Protein AF-0000000073459210 (afdb_homodimer)

Sequence (192 aa):
MKLVSLLLLLPLAAAASSRYMIFFPNQDVPVKAYAGLQNSVLLAGGRITAVLPLIAGFVAEIPKEEVPGLVSANEKSSYKAVFEEDGEIHTARPAQMKLVSLLLLLPLAAAASSRYMIFFPNQDVPVKAYAGLQNSVLLAGGRITAVLPLIAGFVAEIPKEEVPGLVSANEKSSYKAVFEEDGEIHTARPAQ

Structure (mmCIF, N/CA/C/O backbone):
data_AF-0000000073459210-model_v1
#
loop_
_entity.id
_entity.type
_entity.pdbx_description
1 polymer AFR038Wp
#
loop_
_atom_site.group_PDB
_atom_site.id
_atom_site.type_symbol
_atom_site.label_atom_id
_atom_site.label_alt_id
_atom_site.label_comp_id
_atom_site.label_asym_id
_atom_site.label_entity_id
_atom_site.label_seq_id
_atom_site.pdbx_PDB_ins_code
_atom_site.Cartn_x
_atom_site.Cartn_y
_atom_site.Cartn_z
_atom_site.occupancy
_atom_site.B_iso_or_equiv
_atom_site.auth_seq_id
_atom_site.auth_comp_id
_atom_site.auth_asym_id
_atom_site.auth_atom_id
_atom_site.pdbx_PDB_model_num
ATOM 1 N N . MET A 1 1 ? -13.828 49.031 4.129 1 45.53 1 MET A N 1
ATOM 2 C CA . MET A 1 1 ? -13.914 47.844 5.012 1 45.53 1 MET A CA 1
ATOM 3 C C . MET A 1 1 ? -13.148 46.688 4.426 1 45.53 1 MET A C 1
ATOM 5 O O . MET A 1 1 ? -13.336 46.344 3.256 1 45.53 1 MET A O 1
ATOM 9 N N . LYS A 1 2 ? -11.844 46.5 4.848 1 57.25 2 LYS A N 1
ATOM 10 C CA . LYS A 1 2 ? -11.016 45.375 4.434 1 57.25 2 LYS A CA 1
ATOM 11 C C . LYS A 1 2 ? -11.68 44.062 4.781 1 57.25 2 LYS A C 1
ATOM 13 O O . LYS A 1 2 ? -12.148 43.844 5.906 1 57.25 2 LYS A O 1
ATOM 18 N N . LEU A 1 3 ? -12.422 43.406 3.832 1 55.97 3 LEU A N 1
ATOM 19 C CA . LEU A 1 3 ? -12.992 42.062 4.008 1 55.97 3 LEU A CA 1
ATOM 20 C C . LEU A 1 3 ? -11.914 41.062 4.398 1 55.97 3 LEU A C 1
ATOM 22 O O . LEU A 1 3 ? -10.977 40.844 3.635 1 55.97 3 LEU A O 1
ATOM 26 N N . VAL A 1 4 ? -11.469 41.031 5.652 1 52.78 4 VAL A N 1
ATOM 27 C CA . VAL A 1 4 ? -10.586 39.938 6.066 1 52.78 4 VAL A CA 1
ATOM 28 C C . VAL A 1 4 ? -11.266 38.594 5.832 1 52.78 4 VAL A C 1
ATOM 30 O O . VAL A 1 4 ? -12.359 38.375 6.348 1 52.78 4 VAL A O 1
ATOM 33 N N . SER A 1 5 ? -11.164 38 4.691 1 54.09 5 SER A N 1
ATOM 34 C CA . SER A 1 5 ? -11.617 36.625 4.492 1 54.09 5 SER A CA 1
ATOM 35 C C . SER A 1 5 ? -11.094 35.719 5.59 1 54.09 5 SER A C 1
ATOM 37 O O . SER A 1 5 ? -9.883 35.656 5.812 1 54.09 5 SER A O 1
ATOM 39 N N . LEU A 1 6 ? -11.797 35.562 6.695 1 53.88 6 LEU A N 1
ATOM 40 C CA . LEU A 1 6 ? -11.477 34.5 7.652 1 53.88 6 LEU A CA 1
ATOM 41 C C . LEU A 1 6 ? -11.336 33.156 6.945 1 53.88 6 LEU A C 1
ATOM 43 O O . LEU A 1 6 ? -12.305 32.656 6.359 1 53.88 6 LEU A O 1
ATOM 47 N N . LEU A 1 7 ? -10.211 32.906 6.457 1 56.31 7 LEU A N 1
ATOM 48 C CA . LEU A 1 7 ? -9.969 31.531 6.016 1 56.31 7 LEU A CA 1
ATOM 49 C C . LEU A 1 7 ? -10.375 30.531 7.094 1 56.31 7 LEU A C 1
ATOM 51 O O . LEU A 1 7 ? -9.766 30.484 8.164 1 56.31 7 LEU A O 1
ATOM 55 N N . LEU A 1 8 ? -11.688 30.391 7.289 1 47.38 8 LEU A N 1
ATOM 56 C CA . LEU A 1 8 ? -12.102 29.328 8.195 1 47.38 8 LEU A CA 1
ATOM 57 C C . LEU A 1 8 ? -11.391 28.016 7.863 1 47.38 8 LEU A C 1
ATOM 59 O O . LEU A 1 8 ? -11.516 27.516 6.746 1 47.38 8 LEU A O 1
ATOM 63 N N . LEU A 1 9 ? -10.148 27.844 8.297 1 49.44 9 LEU A N 1
ATOM 64 C CA . LEU A 1 9 ? -9.617 26.484 8.258 1 49.44 9 LEU A CA 1
ATOM 65 C C . LEU A 1 9 ? -10.68 25.469 8.68 1 49.44 9 LEU A C 1
ATOM 67 O O . LEU A 1 9 ? -11.047 25.406 9.852 1 49.44 9 LEU A O 1
ATOM 71 N N . LEU A 1 10 ? -11.734 25.297 7.934 1 49.94 10 LEU A N 1
ATOM 72 C CA . LEU A 1 10 ? -12.633 24.219 8.289 1 49.94 10 LEU A CA 1
ATOM 73 C C . LEU A 1 10 ? -11.844 22.938 8.586 1 49.94 10 LEU A C 1
ATOM 75 O O . LEU A 1 10 ? -11.062 22.484 7.758 1 49.94 10 LEU A O 1
ATOM 79 N N . PRO A 1 11 ? -11.594 22.641 9.828 1 50.53 11 PRO A N 1
ATOM 80 C CA . PRO A 1 11 ? -11.047 21.297 10.094 1 50.53 11 PRO A CA 1
ATOM 81 C C . PRO A 1 11 ? -11.695 20.219 9.234 1 50.53 11 PRO A C 1
ATOM 83 O O . PRO A 1 11 ? -12.922 20.141 9.164 1 50.53 11 PRO A O 1
ATOM 86 N N . LEU A 1 12 ? -11.266 19.984 8.039 1 50.78 12 LEU A N 1
ATOM 87 C CA . LEU A 1 12 ? -11.797 18.75 7.465 1 50.78 12 LEU A CA 1
ATOM 88 C C . LEU A 1 12 ? -12.078 17.734 8.555 1 50.78 12 LEU A C 1
ATOM 90 O O . LEU A 1 12 ? -11.18 17.359 9.312 1 50.78 12 LEU A O 1
ATOM 94 N N . ALA A 1 13 ? -13.055 17.875 9.227 1 51.03 13 ALA A N 1
ATOM 95 C CA . ALA A 1 13 ? -13.453 16.812 10.148 1 51.03 13 ALA A CA 1
ATOM 96 C C . ALA A 1 13 ? -12.992 15.453 9.641 1 51.03 13 ALA A C 1
ATOM 98 O O . ALA A 1 13 ? -13.43 15 8.586 1 51.03 13 ALA A O 1
ATOM 99 N N . ALA A 1 14 ? -11.68 15.102 9.805 1 60.25 14 ALA A N 1
ATOM 100 C CA . ALA A 1 14 ? -11.297 13.727 9.492 1 60.25 14 ALA A CA 1
ATOM 101 C C . ALA A 1 14 ? -12.391 12.75 9.891 1 60.25 14 ALA A C 1
ATOM 103 O O . ALA A 1 14 ? -12.836 12.742 11.047 1 60.25 14 ALA A O 1
ATOM 104 N N . ALA A 1 15 ? -13.352 12.25 8.922 1 69.56 15 ALA A N 1
ATOM 105 C CA . ALA A 1 15 ? -14.297 11.18 9.234 1 69.56 15 ALA A CA 1
ATOM 106 C C . ALA A 1 15 ? -13.68 10.148 10.172 1 69.56 15 ALA A C 1
ATOM 108 O O . ALA A 1 15 ? -12.477 9.906 10.133 1 69.56 15 ALA A O 1
ATOM 109 N N . ALA A 1 16 ? -14.453 9.836 11.25 1 89 16 ALA A N 1
ATOM 110 C CA . ALA A 1 16 ? -13.992 8.781 12.156 1 89 16 ALA A CA 1
ATOM 111 C C . ALA A 1 16 ? -13.492 7.57 11.383 1 89 16 ALA A C 1
ATOM 113 O O . ALA A 1 16 ? -14.094 7.176 10.375 1 89 16 ALA A O 1
ATOM 114 N N . SER A 1 17 ? -12.328 7.211 11.562 1 94.19 17 SER A N 1
ATOM 115 C CA . SER A 1 17 ? -11.75 6.047 10.891 1 94.19 17 SER A CA 1
ATOM 116 C C . SER A 1 17 ? -11.516 4.902 11.875 1 94.19 17 SER A C 1
ATOM 118 O O . SER A 1 17 ? -11.516 5.109 13.086 1 94.19 17 SER A O 1
ATOM 120 N N . SER A 1 18 ? -11.586 3.746 11.328 1 94.81 18 SER A N 1
ATOM 121 C CA . SER A 1 18 ? -11.172 2.551 12.062 1 94.81 18 SER A CA 1
ATOM 122 C C . SER A 1 18 ? -9.938 1.915 11.43 1 94.81 18 SER A C 1
ATOM 124 O O . SER A 1 18 ? -9.68 2.1 10.234 1 94.81 18 SER A O 1
ATOM 126 N N . ARG A 1 19 ? -9.25 1.256 12.297 1 96.75 19 ARG A N 1
ATOM 127 C CA . ARG A 1 19 ? -8.039 0.585 11.844 1 96.75 19 ARG A CA 1
ATOM 128 C C . ARG A 1 19 ? -8.266 -0.916 11.688 1 96.75 19 ARG A C 1
ATOM 130 O O . ARG A 1 19 ? -8.828 -1.556 12.578 1 96.75 19 ARG A O 1
ATOM 137 N N . TYR A 1 20 ? -7.863 -1.408 10.57 1 97.56 20 TYR A N 1
ATOM 138 C CA . TYR A 1 20 ? -8.023 -2.828 10.281 1 97.56 20 TYR A CA 1
ATOM 139 C C . TYR A 1 20 ? -6.703 -3.455 9.859 1 97.56 20 TYR A C 1
ATOM 141 O O . TYR A 1 20 ? -5.906 -2.826 9.156 1 97.56 20 TYR A O 1
ATOM 149 N N . MET A 1 21 ? -6.414 -4.617 10.336 1 97.62 21 MET A N 1
ATOM 150 C CA . MET A 1 21 ? -5.473 -5.523 9.688 1 97.62 21 MET A CA 1
ATOM 151 C C . MET A 1 21 ? -6.172 -6.375 8.633 1 97.62 21 MET A C 1
ATOM 153 O O . MET A 1 21 ? -7.137 -7.078 8.938 1 97.62 21 MET A O 1
ATOM 157 N N . ILE A 1 22 ? -5.723 -6.316 7.43 1 98.06 22 ILE A N 1
ATOM 158 C CA . ILE A 1 22 ? -6.297 -7.035 6.301 1 98.06 22 ILE A CA 1
ATOM 159 C C . ILE A 1 22 ? -5.266 -8 5.723 1 98.06 22 ILE A C 1
ATOM 161 O O . ILE A 1 22 ? -4.121 -7.621 5.473 1 98.06 22 ILE A O 1
ATOM 165 N N . PHE A 1 23 ? -5.664 -9.305 5.605 1 97.88 23 PHE A N 1
ATOM 166 C CA . PHE A 1 23 ? -4.688 -10.25 5.078 1 97.88 23 PHE A CA 1
ATOM 167 C C . PHE A 1 23 ? -5.379 -11.383 4.332 1 97.88 23 PHE A C 1
ATOM 169 O O . PHE A 1 23 ? -6.566 -11.641 4.543 1 97.88 23 PHE A O 1
ATOM 176 N N . PHE A 1 24 ? -4.637 -12.023 3.459 1 97.75 24 PHE A N 1
ATOM 177 C CA . PHE A 1 24 ? -5.117 -13.164 2.689 1 97.75 24 PHE A CA 1
ATOM 178 C C . PHE A 1 24 ? -4.68 -14.469 3.336 1 97.75 24 PHE A C 1
ATOM 180 O O . PHE A 1 24 ? -3.494 -14.672 3.6 1 97.75 24 PHE A O 1
ATOM 187 N N . PRO A 1 25 ? -5.625 -15.281 3.572 1 95.69 25 PRO A N 1
ATOM 188 C CA . PRO A 1 25 ? -5.281 -16.562 4.191 1 95.69 25 PRO A CA 1
ATOM 189 C C . PRO A 1 25 ? -4.332 -17.406 3.332 1 95.69 25 PRO A C 1
ATOM 191 O O . PRO A 1 25 ? -3.496 -18.141 3.863 1 95.69 25 PRO A O 1
ATOM 194 N N . ASN A 1 26 ? -4.488 -17.281 2.031 1 92.75 26 ASN A N 1
ATOM 195 C CA . ASN A 1 26 ? -3.588 -17.953 1.1 1 92.75 26 ASN A CA 1
ATOM 196 C C . ASN A 1 26 ? -2.473 -17.016 0.631 1 92.75 26 ASN A C 1
ATOM 198 O O . ASN A 1 26 ? -2.738 -15.953 0.087 1 92.75 26 ASN A O 1
ATOM 202 N N . GLN A 1 27 ? -1.296 -17.453 0.762 1 88.44 27 GLN A N 1
ATOM 203 C CA . GLN A 1 27 ? -0.135 -16.625 0.458 1 88.44 27 GLN A CA 1
ATOM 204 C C . GLN A 1 27 ? 0.144 -16.594 -1.042 1 88.44 27 GLN A C 1
ATOM 206 O O . GLN A 1 27 ? 0.934 -15.773 -1.517 1 88.44 27 GLN A O 1
ATOM 211 N N . ASP A 1 28 ? -0.553 -17.516 -1.735 1 92.25 28 ASP A N 1
ATOM 212 C CA . ASP A 1 28 ? -0.339 -17.578 -3.178 1 92.25 28 ASP A CA 1
ATOM 213 C C . ASP A 1 28 ? -1.254 -16.594 -3.908 1 92.25 28 ASP A C 1
ATOM 215 O O . ASP A 1 28 ? -1.499 -16.734 -5.109 1 92.25 28 ASP A O 1
ATOM 219 N N . VAL A 1 29 ? -1.757 -15.703 -3.246 1 96.5 29 VAL A N 1
ATOM 220 C CA . VAL A 1 29 ? -2.586 -14.664 -3.854 1 96.5 29 VAL A CA 1
ATOM 221 C C . VAL A 1 29 ? -1.757 -13.859 -4.852 1 96.5 29 VAL A C 1
ATOM 223 O O . VAL A 1 29 ? -0.616 -13.492 -4.562 1 96.5 29 VAL A O 1
ATOM 226 N N . PRO A 1 30 ? -2.256 -13.641 -6.031 1 96.62 30 PRO A N 1
ATOM 227 C CA . PRO A 1 30 ? -1.515 -12.828 -6.996 1 96.62 30 PRO A CA 1
ATOM 228 C C . PRO A 1 30 ? -1.457 -11.352 -6.605 1 96.62 30 PRO A C 1
ATOM 230 O O . PRO A 1 30 ? -2.352 -10.859 -5.918 1 96.62 30 PRO A O 1
ATOM 233 N N . VAL A 1 31 ? -0.466 -10.609 -7.086 1 97.31 31 VAL A N 1
ATOM 234 C CA . VAL A 1 31 ? -0.295 -9.188 -6.801 1 97.31 31 VAL A CA 1
ATOM 235 C C . VAL A 1 31 ? -1.526 -8.414 -7.27 1 97.31 31 VAL A C 1
ATOM 237 O O . VAL A 1 31 ? -1.963 -7.469 -6.609 1 97.31 31 VAL A O 1
ATOM 240 N N . LYS A 1 32 ? -2.092 -8.82 -8.359 1 97 32 LYS A N 1
ATOM 241 C CA . LYS A 1 32 ? -3.273 -8.133 -8.875 1 97 32 LYS A CA 1
ATOM 242 C C . LYS A 1 32 ? -4.383 -8.094 -7.824 1 97 32 LYS A C 1
ATOM 244 O O . LYS A 1 32 ? -5.02 -7.055 -7.629 1 97 32 LYS A O 1
ATOM 249 N N . ALA A 1 33 ? -4.633 -9.125 -7.227 1 97.12 33 ALA A N 1
ATOM 250 C CA . ALA A 1 33 ? -5.68 -9.188 -6.211 1 97.12 33 ALA A CA 1
ATOM 251 C C . ALA A 1 33 ? -5.285 -8.398 -4.965 1 97.12 33 ALA A C 1
ATOM 253 O O . ALA A 1 33 ? -6.086 -7.637 -4.426 1 97.12 33 ALA A O 1
ATOM 254 N N . TYR A 1 34 ? -4.039 -8.578 -4.457 1 98.12 34 TYR A N 1
ATOM 255 C CA . TYR A 1 34 ? -3.516 -7.883 -3.287 1 98.12 34 TYR A CA 1
ATOM 256 C C . TYR A 1 34 ? -3.531 -6.371 -3.492 1 98.12 34 TYR A C 1
ATOM 258 O O . TYR A 1 34 ? -4.102 -5.637 -2.688 1 98.12 34 TYR A O 1
ATOM 266 N N . ALA A 1 35 ? -2.947 -5.961 -4.547 1 98.12 35 ALA A N 1
ATOM 267 C CA . ALA A 1 35 ? -2.922 -4.543 -4.895 1 98.12 35 ALA A CA 1
ATOM 268 C C . ALA A 1 35 ? -4.324 -4.027 -5.199 1 98.12 35 ALA A C 1
ATOM 270 O O . ALA A 1 35 ? -4.637 -2.861 -4.941 1 98.12 35 ALA A O 1
ATOM 271 N N . GLY A 1 36 ? -5.113 -4.891 -5.789 1 97.81 36 GLY A N 1
ATOM 272 C CA . GLY A 1 36 ? -6.492 -4.508 -6.059 1 97.81 36 GLY A CA 1
ATOM 273 C C . GLY A 1 36 ? -7.262 -4.137 -4.805 1 97.81 36 GLY A C 1
ATOM 274 O O . GLY A 1 36 ? -8.016 -3.158 -4.801 1 97.81 36 GLY A O 1
ATOM 275 N N . LEU A 1 37 ? -7.066 -4.902 -3.811 1 98.44 37 LEU A N 1
ATOM 276 C CA . LEU A 1 37 ? -7.734 -4.594 -2.551 1 98.44 37 LEU A CA 1
ATOM 277 C C . LEU A 1 37 ? -7.18 -3.311 -1.942 1 98.44 37 LEU A C 1
ATOM 279 O O . LEU A 1 37 ? -7.941 -2.471 -1.456 1 98.44 37 LEU A O 1
ATOM 283 N N . GLN A 1 38 ? -5.848 -3.174 -1.975 1 98.69 38 GLN A N 1
ATOM 284 C CA . GLN A 1 38 ? -5.258 -1.913 -1.534 1 98.69 38 GLN A CA 1
ATOM 285 C C . GLN A 1 38 ? -5.871 -0.731 -2.281 1 98.69 38 GLN A C 1
ATOM 287 O O . GLN A 1 38 ? -6.18 0.298 -1.677 1 98.69 38 GLN A O 1
ATOM 292 N N . ASN A 1 39 ? -6.016 -0.874 -3.555 1 98.38 39 ASN A N 1
ATOM 293 C CA . ASN A 1 39 ? -6.594 0.182 -4.375 1 98.38 39 ASN A CA 1
ATOM 294 C C . ASN A 1 39 ? -8.016 0.522 -3.932 1 98.38 39 ASN A C 1
ATOM 296 O O . ASN A 1 39 ? -8.383 1.695 -3.859 1 98.38 39 ASN A O 1
ATOM 300 N N . SER A 1 40 ? -8.805 -0.435 -3.664 1 98.25 40 SER A N 1
ATOM 301 C CA . SER A 1 40 ? -10.172 -0.21 -3.191 1 98.25 40 SER A CA 1
ATOM 302 C C . SER A 1 40 ? -10.18 0.576 -1.886 1 98.25 40 SER A C 1
ATOM 304 O O . SER A 1 40 ? -11.016 1.464 -1.695 1 98.25 40 SER A O 1
ATOM 306 N N . VAL A 1 41 ? -9.234 0.275 -0.979 1 98.31 41 VAL A N 1
ATOM 307 C CA . VAL A 1 41 ? -9.133 0.963 0.304 1 98.31 41 VAL A CA 1
ATOM 308 C C . VAL A 1 41 ? -8.773 2.43 0.075 1 98.31 41 VAL A C 1
ATOM 310 O O . VAL A 1 41 ? -9.391 3.324 0.662 1 98.31 41 VAL A O 1
ATOM 313 N N . LEU A 1 42 ? -7.793 2.623 -0.818 1 98.12 42 LEU A N 1
ATOM 314 C CA . LEU A 1 42 ? -7.348 3.982 -1.106 1 98.12 42 LEU A CA 1
ATOM 315 C C . LEU A 1 42 ? -8.453 4.785 -1.789 1 98.12 42 LEU A C 1
ATOM 317 O O . LEU A 1 42 ? -8.68 5.945 -1.447 1 98.12 42 LEU A O 1
ATOM 321 N N . LEU A 1 43 ? -9.227 4.219 -2.68 1 97 43 LEU A N 1
ATOM 322 C CA . LEU A 1 43 ? -10.305 4.891 -3.393 1 97 43 LEU A CA 1
ATOM 323 C C . LEU A 1 43 ? -11.453 5.234 -2.447 1 97 43 LEU A C 1
ATOM 325 O O . LEU A 1 43 ? -12.164 6.219 -2.66 1 97 43 LEU A O 1
ATOM 329 N N . ALA A 1 44 ? -11.594 4.512 -1.423 1 97.06 44 ALA A N 1
ATOM 330 C CA . ALA A 1 44 ? -12.641 4.738 -0.429 1 97.06 44 ALA A CA 1
ATOM 331 C C . ALA A 1 44 ? -12.219 5.812 0.571 1 97.06 44 ALA A C 1
ATOM 333 O O . ALA A 1 44 ? -12.953 6.109 1.518 1 97.06 44 ALA A O 1
ATOM 334 N N . GLY A 1 45 ? -11.008 6.34 0.408 1 96.81 45 GLY A N 1
ATOM 335 C CA . GLY A 1 45 ? -10.531 7.387 1.294 1 96.81 45 GLY A CA 1
ATOM 336 C C . GLY A 1 45 ? -9.695 6.859 2.443 1 96.81 45 GLY A C 1
ATOM 337 O O . GLY A 1 45 ? -9.398 7.594 3.391 1 96.81 45 GLY A O 1
ATOM 338 N N . GLY A 1 46 ? -9.367 5.625 2.41 1 97.31 46 GLY A N 1
ATOM 339 C CA . GLY A 1 46 ? -8.516 5.035 3.428 1 97.31 46 GLY A CA 1
ATOM 340 C C . GLY A 1 46 ? -7.039 5.316 3.205 1 97.31 46 GLY A C 1
ATOM 341 O O . GLY A 1 46 ? -6.668 5.992 2.242 1 97.31 46 GLY A O 1
ATOM 342 N N . ARG A 1 47 ? -6.254 4.824 4.191 1 97.44 47 ARG A N 1
ATOM 343 C CA . ARG A 1 47 ? -4.801 4.945 4.176 1 97.44 47 ARG A CA 1
ATOM 344 C C . ARG A 1 47 ? -4.137 3.635 4.582 1 97.44 47 ARG A C 1
ATOM 346 O O . ARG A 1 47 ? -4.574 2.98 5.531 1 97.44 47 ARG A O 1
ATOM 353 N N . ILE A 1 48 ? -3.164 3.326 3.805 1 97.94 48 ILE A N 1
ATOM 354 C CA . ILE A 1 48 ? -2.359 2.174 4.195 1 97.94 48 ILE A CA 1
ATOM 355 C C . ILE A 1 48 ? -1.248 2.617 5.145 1 97.94 48 ILE A C 1
ATOM 357 O O . ILE A 1 48 ? -0.408 3.445 4.785 1 97.94 48 ILE A O 1
ATOM 361 N N . THR A 1 49 ? -1.222 2.074 6.34 1 96.81 49 THR A N 1
ATOM 362 C CA . THR A 1 49 ? -0.3 2.574 7.355 1 96.81 49 THR A CA 1
ATOM 363 C C . THR A 1 49 ? 0.852 1.595 7.57 1 96.81 49 THR A C 1
ATOM 365 O O . THR A 1 49 ? 1.915 1.978 8.062 1 96.81 49 THR A O 1
ATOM 368 N N . ALA A 1 50 ? 0.625 0.328 7.293 1 97.5 50 ALA A N 1
ATOM 369 C CA . ALA A 1 50 ? 1.659 -0.694 7.43 1 97.5 50 ALA A CA 1
ATOM 370 C C . ALA A 1 50 ? 1.397 -1.868 6.492 1 97.5 50 ALA A C 1
ATOM 372 O O . ALA A 1 50 ? 0.262 -2.084 6.059 1 97.5 50 ALA A O 1
ATOM 373 N N . VAL A 1 51 ? 2.521 -2.479 6.152 1 97.75 51 VAL A N 1
ATOM 374 C CA . VAL A 1 51 ? 2.428 -3.691 5.348 1 97.75 51 VAL A CA 1
ATOM 375 C C . VAL A 1 51 ? 3.092 -4.852 6.086 1 97.75 51 VAL A C 1
ATOM 377 O O . VAL A 1 51 ? 4.055 -4.652 6.828 1 97.75 51 VAL A O 1
ATOM 380 N N . LEU A 1 52 ? 2.529 -6.035 5.875 1 96.31 52 LEU A N 1
ATOM 381 C CA . LEU A 1 52 ? 3.014 -7.289 6.441 1 96.31 52 LEU A CA 1
ATOM 382 C C . LEU A 1 52 ? 3.238 -8.328 5.348 1 96.31 52 LEU A C 1
ATOM 384 O O . LEU A 1 52 ? 2.432 -9.242 5.184 1 96.31 52 LEU A O 1
ATOM 388 N N . PRO A 1 53 ? 4.324 -8.359 4.695 1 96.75 53 PRO A N 1
ATOM 389 C CA . PRO A 1 53 ? 4.559 -9.156 3.49 1 96.75 53 PRO A CA 1
ATOM 390 C C . PRO A 1 53 ? 4.441 -10.656 3.746 1 96.75 53 PRO A C 1
ATOM 392 O O . PRO A 1 53 ? 3.957 -11.398 2.887 1 96.75 53 PRO A O 1
ATOM 395 N N . LEU A 1 54 ? 4.828 -11.141 4.871 1 93.5 54 LEU A N 1
ATOM 396 C CA . LEU A 1 54 ? 4.898 -12.562 5.168 1 93.5 54 LEU A CA 1
ATOM 397 C C . LEU A 1 54 ? 3.508 -13.195 5.152 1 93.5 54 LEU A C 1
ATOM 399 O O . LEU A 1 54 ? 3.361 -14.383 4.855 1 93.5 54 LEU A O 1
ATOM 403 N N . ILE A 1 55 ? 2.492 -12.5 5.41 1 93.62 55 ILE A N 1
ATOM 404 C CA . ILE A 1 55 ? 1.146 -13.055 5.453 1 93.62 55 ILE A CA 1
ATOM 405 C C . ILE A 1 55 ? 0.282 -12.406 4.375 1 93.62 55 ILE A C 1
ATOM 407 O O . ILE A 1 55 ? -0.948 -12.438 4.453 1 93.62 55 ILE A O 1
ATOM 411 N N . ALA A 1 56 ? 0.896 -11.672 3.455 1 97.19 56 ALA A N 1
ATOM 412 C CA . ALA A 1 56 ? 0.189 -10.938 2.41 1 97.19 56 ALA A CA 1
ATOM 413 C C . ALA A 1 56 ? -0.852 -10 3.008 1 97.19 56 ALA A C 1
ATOM 415 O O . ALA A 1 56 ? -2.02 -10.016 2.611 1 97.19 56 ALA A O 1
ATOM 416 N N . GLY A 1 57 ? -0.431 -9.242 3.947 1 97.62 57 GLY A N 1
ATOM 417 C CA . GLY A 1 57 ? -1.326 -8.383 4.707 1 97.62 57 GLY A CA 1
ATOM 418 C C . GLY A 1 57 ? -0.878 -6.938 4.738 1 97.62 57 GLY A C 1
ATOM 419 O O . GLY A 1 57 ? 0.252 -6.625 4.359 1 97.62 57 GLY A O 1
ATOM 420 N N . PHE A 1 58 ? -1.775 -6.125 5.16 1 98.25 58 PHE A N 1
ATOM 421 C CA . PHE A 1 58 ? -1.495 -4.715 5.402 1 98.25 58 PHE A CA 1
ATOM 422 C C . PHE A 1 58 ? -2.449 -4.145 6.445 1 98.25 58 PHE A C 1
ATOM 424 O O . PHE A 1 58 ? -3.492 -4.734 6.727 1 98.25 58 PHE A O 1
ATOM 431 N N . VAL A 1 59 ? -2.082 -3.037 7.031 1 97.69 59 VAL A N 1
ATOM 432 C CA . VAL A 1 59 ? -2.912 -2.291 7.973 1 97.69 59 VAL A CA 1
ATOM 433 C C . VAL A 1 59 ? -3.414 -1.008 7.312 1 97.69 59 VAL A C 1
ATOM 435 O O . VAL A 1 59 ? -2.654 -0.313 6.633 1 97.69 59 VAL A O 1
ATOM 438 N N . ALA A 1 60 ? -4.633 -0.835 7.52 1 97.62 60 ALA A N 1
ATOM 439 C CA . ALA A 1 60 ? -5.227 0.347 6.902 1 97.62 60 ALA A CA 1
ATOM 440 C C . ALA A 1 60 ? -6.152 1.067 7.879 1 97.62 60 ALA A C 1
ATOM 442 O O . ALA A 1 60 ? -6.75 0.438 8.758 1 97.62 60 ALA A O 1
ATOM 443 N N . GLU A 1 61 ? -6.148 2.379 7.832 1 97 61 GLU A N 1
ATOM 444 C CA . GLU A 1 61 ? -7.211 3.211 8.391 1 97 61 GLU A CA 1
ATOM 445 C C . GLU A 1 61 ? -8.305 3.477 7.363 1 97 61 GLU A C 1
ATOM 447 O O . GLU A 1 61 ? -8.023 3.975 6.27 1 97 61 GLU A O 1
ATOM 452 N N . ILE A 1 62 ? -9.477 3.152 7.742 1 97 62 ILE A N 1
ATOM 453 C CA . ILE A 1 62 ? -10.594 3.213 6.801 1 97 62 ILE A CA 1
ATOM 454 C C . ILE A 1 62 ? -11.734 4.023 7.41 1 97 62 ILE A C 1
ATOM 456 O O . ILE A 1 62 ? -12.125 3.793 8.555 1 97 62 ILE A O 1
ATOM 460 N N . PRO A 1 63 ? -12.211 5.02 6.594 1 96.88 63 PRO A N 1
ATOM 461 C CA . PRO A 1 63 ? -13.43 5.664 7.094 1 96.88 63 PRO A CA 1
ATOM 462 C C . PRO A 1 63 ? -14.523 4.664 7.445 1 96.88 63 PRO A C 1
ATOM 464 O O . PRO A 1 63 ? -14.836 3.773 6.652 1 96.88 63 PRO A O 1
ATOM 467 N N . LYS A 1 64 ? -15.086 4.793 8.617 1 95.94 64 LYS A N 1
ATOM 468 C CA . LYS A 1 64 ? -16.047 3.826 9.141 1 95.94 64 LYS A CA 1
ATOM 469 C C . LYS A 1 64 ? -17.203 3.613 8.164 1 95.94 64 LYS A C 1
ATOM 471 O O . LYS A 1 64 ? -17.688 2.494 8.016 1 95.94 64 LYS A O 1
ATOM 476 N N . GLU A 1 65 ? -17.594 4.66 7.516 1 97.19 65 GLU A N 1
ATOM 477 C CA . GLU A 1 65 ? -18.75 4.594 6.617 1 97.19 65 GLU A CA 1
ATOM 478 C C . GLU A 1 65 ? -18.422 3.768 5.375 1 97.19 65 GLU A C 1
ATOM 480 O O . GLU A 1 65 ? -19.344 3.332 4.664 1 97.19 65 GLU A O 1
ATOM 485 N N . GLU A 1 66 ? -17.219 3.529 5.113 1 97.94 66 GLU A N 1
ATOM 486 C CA . GLU A 1 66 ? -16.797 2.85 3.887 1 97.94 66 GLU A CA 1
ATOM 487 C C . GLU A 1 66 ? -16.562 1.363 4.133 1 97.94 6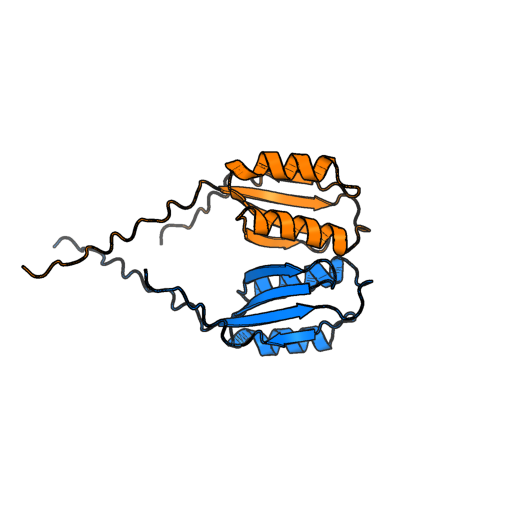6 GLU A C 1
ATOM 489 O O . GLU A 1 66 ? -16.5 0.576 3.188 1 97.94 66 GLU A O 1
ATOM 494 N N . VAL A 1 67 ? -16.422 0.925 5.34 1 97.44 67 VAL A N 1
ATOM 495 C CA . VAL A 1 67 ? -16.016 -0.429 5.691 1 97.44 67 VAL A CA 1
ATOM 496 C C . VAL A 1 67 ? -17.047 -1.434 5.184 1 97.44 67 VAL A C 1
ATOM 498 O O . VAL A 1 67 ? -16.688 -2.426 4.543 1 97.44 67 VAL A O 1
ATOM 501 N N . PRO A 1 68 ? -18.391 -1.212 5.367 1 97.69 68 PRO A N 1
ATOM 502 C CA . PRO A 1 68 ? -19.344 -2.211 4.883 1 97.69 68 PRO A CA 1
ATOM 503 C C . PRO A 1 68 ? -19.25 -2.436 3.373 1 97.69 68 PRO A C 1
ATOM 505 O O . PRO A 1 68 ? -19.359 -3.57 2.906 1 97.69 68 PRO A O 1
ATOM 508 N N . GLY A 1 69 ? -19.062 -1.427 2.625 1 98.12 69 GLY A N 1
ATOM 509 C CA . GLY A 1 69 ? -18.906 -1.557 1.184 1 98.12 69 GLY A CA 1
ATOM 510 C C . GLY A 1 69 ? -17.672 -2.342 0.782 1 98.12 69 GLY A C 1
ATOM 511 O O . GLY A 1 69 ? -17.734 -3.18 -0.121 1 98.12 69 GLY A O 1
ATOM 512 N N . LEU A 1 70 ? -16.641 -2.07 1.476 1 98.44 70 LEU A N 1
ATOM 513 C CA . LEU A 1 70 ? -15.398 -2.773 1.192 1 98.44 70 LEU A CA 1
ATOM 514 C C . LEU A 1 70 ? -15.531 -4.258 1.513 1 98.44 70 LEU A C 1
ATOM 516 O O . LEU A 1 70 ? -15.078 -5.105 0.738 1 98.44 70 LEU A O 1
ATOM 520 N N . VAL A 1 71 ? -16.109 -4.57 2.607 1 97.81 71 VAL A N 1
ATOM 521 C CA . VAL A 1 71 ? -16.281 -5.949 3.041 1 97.81 71 VAL A CA 1
ATOM 522 C C . VAL A 1 71 ? -17.203 -6.684 2.07 1 97.81 71 VAL A C 1
ATOM 524 O O . VAL A 1 71 ? -16.938 -7.824 1.687 1 97.81 71 VAL A O 1
ATOM 527 N N . SER A 1 72 ? -18.234 -6.02 1.627 1 98.12 72 SER A N 1
ATOM 528 C CA . SER A 1 72 ? -19.156 -6.617 0.67 1 98.12 72 SER A CA 1
ATOM 529 C C . SER A 1 72 ? -18.469 -6.922 -0.654 1 98.12 72 SER A C 1
ATOM 531 O O . SER A 1 72 ? -18.656 -7.992 -1.23 1 98.12 72 SER A O 1
ATOM 533 N N . ALA A 1 73 ? -17.703 -6.031 -1.171 1 97.94 73 ALA A N 1
ATOM 534 C CA . ALA A 1 73 ? -16.953 -6.234 -2.406 1 97.94 73 ALA A CA 1
ATOM 535 C C . ALA A 1 73 ? -15.961 -7.383 -2.258 1 97.94 73 ALA A C 1
ATOM 537 O O . ALA A 1 73 ? -15.789 -8.188 -3.18 1 97.94 73 ALA A O 1
ATOM 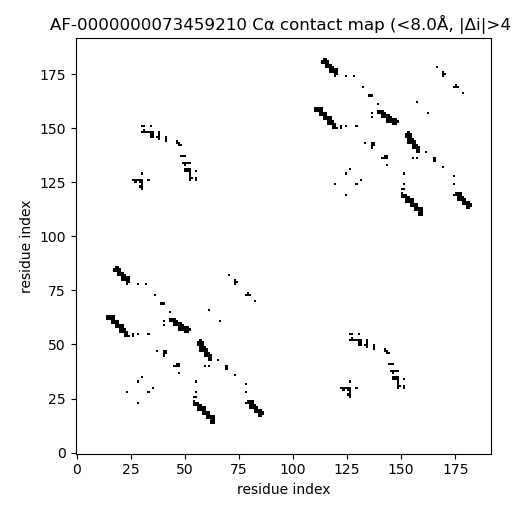538 N N . ASN A 1 74 ? -15.328 -7.434 -1.143 1 97.94 74 ASN A N 1
ATOM 539 C CA . ASN A 1 74 ? -14.383 -8.5 -0.841 1 97.94 74 ASN A CA 1
ATOM 540 C C . ASN A 1 74 ? -15.047 -9.875 -0.889 1 97.94 74 ASN A C 1
ATOM 542 O O . ASN A 1 74 ? -14.461 -10.836 -1.381 1 97.94 74 ASN A O 1
ATOM 546 N N . GLU A 1 75 ? -16.297 -10.008 -0.445 1 96.88 75 GLU A N 1
ATOM 547 C CA . GLU A 1 75 ? -17.031 -11.266 -0.411 1 96.88 75 GLU A CA 1
ATOM 548 C C . GLU A 1 75 ? -17.297 -11.781 -1.82 1 96.88 75 GLU A C 1
ATOM 550 O O . GLU A 1 75 ? -17.484 -12.984 -2.023 1 96.88 75 GLU A O 1
ATOM 555 N N . LYS A 1 76 ? -17.312 -10.914 -2.732 1 97.25 76 LYS A N 1
ATOM 556 C CA . LYS A 1 76 ? -17.609 -11.281 -4.117 1 97.25 76 LYS A CA 1
ATOM 557 C C . LYS A 1 76 ? -16.328 -11.578 -4.891 1 97.25 76 LYS A C 1
ATOM 559 O O . LYS A 1 76 ? -16.375 -12.062 -6.023 1 97.25 76 LYS A O 1
ATOM 564 N N . SER A 1 77 ? -15.219 -11.305 -4.293 1 96.19 77 SER A N 1
ATOM 565 C CA . SER A 1 77 ? -13.922 -11.484 -4.945 1 96.19 77 SER A CA 1
ATOM 566 C C . SER A 1 77 ? -13.523 -12.953 -4.984 1 96.19 77 SER A C 1
ATOM 568 O O . SER A 1 77 ? -13.922 -13.734 -4.121 1 96.19 77 SER A O 1
ATOM 570 N N . SER A 1 78 ? -12.742 -13.312 -6.012 1 96.06 78 SER A N 1
ATOM 571 C CA . SER A 1 78 ? -12.188 -14.656 -6.105 1 96.06 78 SER A CA 1
ATOM 572 C C . SER A 1 78 ? -11.156 -14.898 -5.016 1 96.06 78 SER A C 1
ATOM 574 O O . SER A 1 78 ? -10.922 -16.047 -4.617 1 96.06 78 SER A O 1
ATOM 576 N N . TYR A 1 79 ? -10.461 -13.891 -4.605 1 97.06 79 TYR A N 1
ATOM 577 C CA . TYR A 1 79 ? -9.516 -13.945 -3.494 1 97.06 79 TYR A CA 1
ATOM 578 C C . TYR A 1 79 ? -10.047 -13.164 -2.297 1 97.06 79 TYR A C 1
ATOM 580 O O . TYR A 1 79 ? -10.062 -11.93 -2.307 1 97.06 79 TYR A O 1
ATOM 588 N N . LYS A 1 80 ? -10.445 -13.891 -1.342 1 97.12 80 LYS A N 1
ATOM 589 C CA . LYS A 1 80 ? -11.078 -13.258 -0.188 1 97.12 80 LYS A CA 1
ATOM 590 C C . LYS A 1 80 ? -10.062 -12.977 0.91 1 97.12 80 LYS A C 1
ATOM 592 O O . LYS A 1 80 ? -9.336 -13.875 1.338 1 97.12 80 LYS A O 1
ATOM 597 N N . ALA A 1 81 ? -10.055 -11.75 1.232 1 98.19 81 ALA A N 1
ATOM 598 C CA . ALA A 1 81 ? -9.219 -11.344 2.357 1 98.19 81 ALA A CA 1
ATOM 599 C C . ALA A 1 81 ? -10 -11.367 3.664 1 98.19 81 ALA A C 1
ATOM 601 O O . ALA A 1 81 ? -11.234 -11.43 3.652 1 98.19 81 ALA A O 1
ATOM 602 N N . VAL A 1 82 ? -9.266 -11.359 4.785 1 97.38 82 VAL A N 1
ATOM 603 C CA . VAL A 1 82 ? -9.836 -11.258 6.125 1 97.38 82 VAL A CA 1
ATOM 604 C C . VAL A 1 82 ? -9.625 -9.844 6.668 1 97.38 82 VAL A C 1
ATOM 606 O O . VAL A 1 82 ? -8.516 -9.312 6.605 1 97.38 82 VAL A O 1
ATOM 609 N N . PHE A 1 83 ? -10.688 -9.305 7.109 1 97.5 83 PHE A N 1
ATOM 610 C CA . PHE A 1 83 ? -10.641 -8.008 7.777 1 97.5 83 PHE A CA 1
ATOM 611 C C . PHE A 1 83 ? -10.703 -8.172 9.289 1 97.5 83 PHE A C 1
ATOM 613 O O . PHE A 1 83 ? -11.711 -8.641 9.828 1 97.5 83 PHE A O 1
ATOM 620 N N . GLU A 1 84 ? -9.672 -7.84 9.969 1 96 84 GLU A N 1
ATOM 621 C CA . GLU A 1 84 ? -9.656 -7.852 11.43 1 96 84 GLU A CA 1
ATOM 622 C C . GLU A 1 84 ? -9.508 -6.441 11.992 1 96 84 GLU A C 1
ATOM 624 O O . GLU A 1 84 ? -8.508 -5.77 11.75 1 96 84 GLU A O 1
ATOM 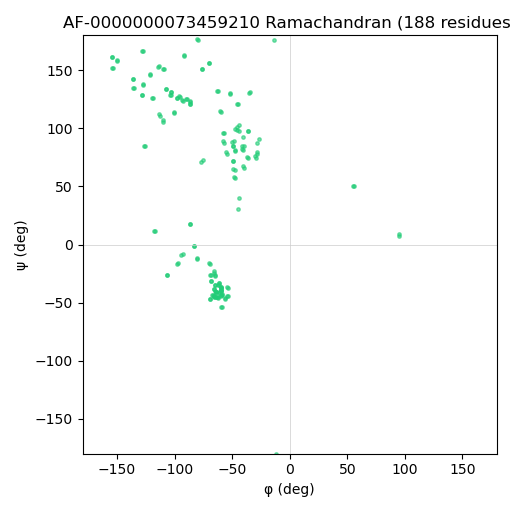629 N N . GLU A 1 85 ? -10.57 -5.945 12.641 1 94.25 85 GLU A N 1
ATOM 630 C CA . GLU A 1 85 ? -10.461 -4.617 13.242 1 94.25 85 GLU A CA 1
ATOM 631 C C . GLU A 1 85 ? -9.352 -4.578 14.289 1 94.25 85 GLU A C 1
ATOM 633 O O . GLU A 1 85 ? -9.219 -5.5 15.102 1 94.25 85 GLU A O 1
ATOM 638 N N . ASP A 1 86 ? -8.375 -3.791 13.953 1 83 86 ASP A N 1
ATOM 639 C CA . ASP A 1 86 ? -7.273 -3.6 14.883 1 83 86 ASP A CA 1
ATOM 640 C C . ASP A 1 86 ? -7.668 -2.658 16.016 1 83 86 ASP A C 1
ATOM 642 O O . ASP A 1 86 ? -8.133 -1.544 15.773 1 83 86 ASP A O 1
ATOM 646 N N . GLY A 1 87 ? -8.508 -3.098 16.906 1 60.22 87 GLY A N 1
ATOM 647 C CA . GLY A 1 87 ? -8.992 -2.34 18.047 1 60.22 87 GLY A CA 1
ATOM 648 C C . GLY A 1 87 ? -8.211 -1.063 18.297 1 60.22 87 GLY A C 1
ATOM 649 O O . GLY A 1 87 ? -7.191 -0.819 17.641 1 60.22 87 GLY A O 1
ATOM 650 N N . GLU A 1 88 ? -8.562 -0.24 19.359 1 50.59 88 GLU A N 1
ATOM 651 C CA . GLU A 1 88 ? -8.156 1.07 19.859 1 50.59 88 GLU A CA 1
ATOM 652 C C . GLU A 1 88 ? -6.641 1.174 19.969 1 50.59 88 GLU A C 1
ATOM 654 O O . GLU A 1 88 ? -6.012 0.407 20.703 1 50.59 88 GLU A O 1
ATOM 659 N N . ILE A 1 89 ? -5.941 1.133 18.938 1 44.12 89 ILE A N 1
ATOM 660 C CA . ILE A 1 89 ? -4.59 1.597 19.234 1 44.12 89 ILE A CA 1
ATOM 661 C C . ILE A 1 89 ? -4.652 2.795 20.172 1 44.12 89 ILE A C 1
ATOM 663 O O . ILE A 1 89 ? -5.223 3.834 19.828 1 44.12 89 ILE A O 1
ATOM 667 N N . HIS A 1 90 ? -4.812 2.559 21.438 1 40.12 90 HIS A N 1
ATOM 668 C CA . HIS A 1 90 ? -4.52 3.561 22.469 1 40.12 90 HIS A CA 1
ATOM 669 C C . HIS A 1 90 ? -3.152 4.195 22.234 1 40.12 90 HIS A C 1
ATOM 671 O O . HIS A 1 90 ? -2.125 3.52 22.328 1 40.12 90 HIS A O 1
ATOM 677 N N . THR A 1 91 ? -2.951 4.742 21.188 1 36.75 91 THR A N 1
ATOM 678 C CA . THR A 1 91 ? -1.711 5.508 21.109 1 36.75 91 THR A CA 1
ATOM 679 C C . THR A 1 91 ? -1.417 6.176 22.453 1 36.75 91 THR A C 1
ATOM 681 O O . THR A 1 91 ? -2.17 7.047 22.891 1 36.75 91 THR A O 1
ATOM 684 N N . ALA A 1 92 ? -0.97 5.41 23.469 1 39.25 92 ALA A N 1
ATOM 685 C CA . ALA A 1 92 ? -0.341 5.969 24.656 1 39.25 92 ALA A CA 1
ATOM 686 C C . ALA A 1 92 ? 0.67 7.051 24.297 1 39.25 92 ALA A C 1
ATOM 688 O O . ALA A 1 92 ? 1.785 6.746 23.859 1 39.25 92 ALA A O 1
ATOM 689 N N . ARG A 1 93 ? 0.487 7.922 23.375 1 34.78 93 ARG A N 1
ATOM 690 C CA . ARG A 1 93 ? 1.493 8.977 23.375 1 34.78 93 ARG A CA 1
ATOM 691 C C . ARG A 1 93 ? 1.835 9.422 24.781 1 34.78 93 ARG A C 1
ATOM 693 O O . ARG A 1 93 ? 0.959 9.859 25.531 1 34.78 93 ARG A O 1
ATOM 700 N N . PRO A 1 94 ? 2.852 8.844 25.391 1 29.91 94 PRO A N 1
ATOM 701 C CA . PRO A 1 94 ? 3.205 9.469 26.672 1 29.91 94 PRO A CA 1
ATOM 702 C C . PRO A 1 94 ? 3.264 10.992 26.578 1 29.91 94 PRO A C 1
ATOM 704 O O . PRO A 1 94 ? 3.709 11.539 25.562 1 29.91 94 PRO A O 1
ATOM 707 N N . ALA A 1 95 ? 2.24 11.648 27.031 1 32.53 95 ALA A N 1
ATOM 708 C CA . ALA A 1 95 ? 2.396 13.078 27.281 1 32.53 95 ALA A CA 1
ATOM 709 C C . ALA A 1 95 ? 3.85 13.43 27.594 1 32.53 95 ALA A C 1
ATOM 711 O O . ALA A 1 95 ? 4.457 12.852 28.5 1 32.53 95 ALA A O 1
ATOM 712 N N . GLN A 1 96 ? 4.703 13.789 26.562 1 22.36 96 GLN A N 1
ATOM 713 C CA . GLN A 1 96 ? 5.781 14.539 27.188 1 22.36 96 GLN A CA 1
ATOM 714 C C . GLN A 1 96 ? 5.23 15.695 28.016 1 22.36 96 GLN A C 1
ATOM 716 O O . GLN A 1 96 ? 4.246 16.328 27.641 1 22.36 96 GLN A O 1
ATOM 721 N N . MET B 1 1 ? 3.83 33.75 38.531 1 45.5 1 MET B N 1
ATOM 7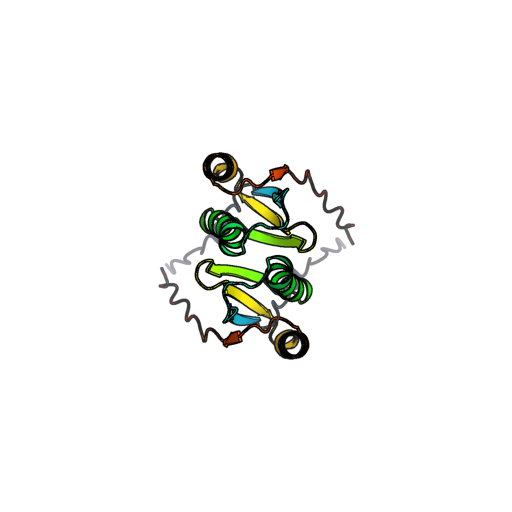22 C CA . MET B 1 1 ? 4.059 33.812 37.094 1 45.5 1 MET B CA 1
ATOM 723 C C . MET B 1 1 ? 3.59 32.562 36.406 1 45.5 1 MET B C 1
ATOM 725 O O . MET B 1 1 ? 3.918 31.438 36.812 1 45.5 1 MET B O 1
ATOM 729 N N . LYS B 1 2 ? 2.312 32.562 35.875 1 56.88 2 LYS B N 1
ATOM 730 C CA . LYS B 1 2 ? 1.75 31.438 35.125 1 56.88 2 LYS B CA 1
ATOM 731 C C . LYS B 1 2 ? 2.621 31.109 33.906 1 56.88 2 LYS B C 1
ATOM 733 O O . LYS B 1 2 ? 3 31.984 33.125 1 56.88 2 LYS B O 1
ATOM 738 N N . LEU B 1 3 ? 3.564 30.109 34.031 1 55.31 3 LEU B N 1
ATOM 739 C CA . LEU B 1 3 ? 4.355 29.625 32.906 1 55.31 3 LEU B CA 1
ATOM 740 C C . LEU B 1 3 ? 3.455 29.156 31.766 1 55.31 3 LEU B C 1
ATOM 742 O O . LEU B 1 3 ? 2.654 28.234 31.938 1 55.31 3 LEU B O 1
ATOM 746 N N . VAL B 1 4 ? 2.898 30.062 30.938 1 52.41 4 VAL B N 1
ATOM 747 C CA . VAL B 1 4 ? 2.209 29.609 29.734 1 52.41 4 VAL B CA 1
ATOM 748 C C . VAL B 1 4 ? 3.162 28.797 28.859 1 52.41 4 VAL B C 1
ATOM 750 O O . VAL B 1 4 ? 4.234 29.266 28.484 1 52.41 4 VAL B O 1
ATOM 753 N N . SER B 1 5 ? 3.279 27.516 29.031 1 54.06 5 SER B N 1
ATOM 754 C CA . SER B 1 5 ? 4.012 26.672 28.094 1 54.06 5 SER B CA 1
ATOM 755 C C . SER B 1 5 ? 3.566 26.922 26.656 1 54.06 5 SER B C 1
ATOM 757 O O . SER B 1 5 ? 2.379 26.828 26.344 1 54.06 5 SER B O 1
ATOM 759 N N . LEU B 1 6 ? 4.164 27.875 25.953 1 54.16 6 LEU B N 1
ATOM 760 C CA . LEU B 1 6 ? 3.959 27.969 24.516 1 54.16 6 LEU B CA 1
ATOM 761 C C . LEU B 1 6 ? 4.156 26.625 23.844 1 54.16 6 LEU B C 1
ATOM 763 O O . LEU B 1 6 ? 5.254 26.062 23.875 1 54.16 6 LEU B O 1
ATOM 767 N N . LEU B 1 7 ? 3.164 25.844 23.812 1 56.59 7 LEU B N 1
ATOM 768 C CA . LEU B 1 7 ? 3.246 24.672 22.953 1 56.59 7 LEU B CA 1
ATOM 769 C C . LEU B 1 7 ? 3.713 25.062 21.562 1 56.59 7 LEU B C 1
ATOM 771 O O . LEU B 1 7 ? 3.008 25.766 20.828 1 56.59 7 LEU B O 1
ATOM 775 N N . LEU B 1 8 ? 4.98 25.406 21.438 1 48.25 8 LEU B N 1
ATOM 776 C CA . LEU B 1 8 ? 5.488 25.625 20.094 1 48.25 8 LEU B CA 1
ATOM 777 C C . LEU B 1 8 ? 5.074 24.469 19.172 1 48.25 8 LEU B C 1
ATOM 779 O O . LEU B 1 8 ? 5.418 23.312 19.422 1 48.25 8 LEU B O 1
ATOM 783 N N . LEU B 1 9 ? 3.875 24.484 18.656 1 50.03 9 LEU B N 1
ATOM 784 C CA . LEU B 1 9 ? 3.611 23.594 17.547 1 50.03 9 LEU B CA 1
ATOM 785 C C . LEU B 1 9 ? 4.793 23.562 16.578 1 50.03 9 LEU B C 1
ATOM 787 O O . LEU B 1 9 ? 5.043 24.547 15.867 1 50.03 9 LEU B O 1
ATOM 791 N N . LEU B 1 10 ? 5.918 23.047 16.953 1 50.19 10 LEU B N 1
ATOM 792 C CA . LEU B 1 10 ? 6.965 22.891 15.945 1 50.19 10 LEU B CA 1
ATOM 793 C C . LEU B 1 10 ? 6.406 22.25 14.68 1 50.19 10 LEU B C 1
ATOM 795 O O . LEU B 1 10 ? 5.805 21.188 14.727 1 50.19 10 LEU B O 1
ATOM 799 N N . PRO B 1 11 ? 6.102 23.031 13.688 1 50.94 11 PRO B N 1
ATOM 800 C CA . PRO B 1 11 ? 5.781 22.375 12.414 1 50.94 11 PRO B CA 1
ATOM 801 C C . PRO B 1 11 ? 6.707 21.203 12.102 1 50.94 11 PRO B C 1
ATOM 803 O O . PRO B 1 11 ? 7.93 21.344 12.18 1 50.94 11 PRO B O 1
ATOM 806 N N . LEU B 1 12 ? 6.469 20.047 12.578 1 50.62 12 LEU B N 1
ATOM 807 C CA . LEU B 1 12 ? 7.273 18.984 11.977 1 50.62 12 LEU B CA 1
ATOM 808 C C . LEU B 1 12 ? 7.625 19.328 10.531 1 50.62 12 LEU B C 1
ATOM 810 O O . LEU B 1 12 ? 6.734 19.547 9.703 1 50.62 12 LEU B O 1
ATOM 814 N N . ALA B 1 13 ? 8.461 20.156 10.352 1 51.16 13 ALA B N 1
ATOM 815 C CA . ALA B 1 13 ? 8.945 20.375 8.992 1 51.16 13 ALA B CA 1
ATOM 816 C C . ALA B 1 13 ? 8.836 19.109 8.156 1 51.16 13 ALA B C 1
ATOM 818 O O . ALA B 1 13 ? 9.469 18.094 8.477 1 51.16 13 ALA B O 1
ATOM 819 N N . ALA B 1 14 ? 7.617 18.75 7.617 1 60.69 14 ALA B N 1
ATOM 820 C CA . ALA B 1 14 ? 7.555 17.641 6.672 1 60.69 14 ALA B CA 1
ATOM 821 C C . ALA B 1 14 ? 8.781 17.609 5.766 1 60.69 14 ALA B C 1
ATOM 823 O O . ALA B 1 14 ? 9.102 18.609 5.117 1 60.69 14 ALA B O 1
ATOM 824 N N . ALA B 1 15 ? 9.914 16.75 6.043 1 69.81 15 ALA B N 1
ATOM 825 C CA . ALA B 1 15 ? 11.023 16.578 5.109 1 69.81 15 ALA B CA 1
ATOM 826 C C . ALA B 1 15 ? 10.539 16.625 3.664 1 69.81 15 ALA B C 1
ATOM 828 O O . ALA B 1 15 ? 9.414 16.203 3.365 1 69.81 15 ALA B O 1
ATOM 829 N N . ALA B 1 16 ? 11.258 17.453 2.863 1 89.06 16 ALA B N 1
ATOM 830 C CA . ALA B 1 16 ? 10.938 17.5 1.439 1 89.06 16 ALA B CA 1
ATOM 831 C C . ALA B 1 16 ? 10.773 16.094 0.876 1 89.06 16 ALA B C 1
ATOM 833 O O . ALA B 1 16 ? 11.539 15.18 1.219 1 89.06 16 ALA B O 1
ATOM 834 N N . SER B 1 17 ? 9.695 15.789 0.356 1 94.19 17 SER B N 1
ATOM 835 C CA . SER B 1 17 ? 9.438 14.477 -0.234 1 94.19 17 SER B CA 1
ATOM 836 C C . SER B 1 17 ? 9.336 14.57 -1.753 1 94.19 17 SER B C 1
ATOM 838 O O . SER B 1 17 ? 9.172 15.656 -2.309 1 94.19 17 SER B O 1
ATOM 840 N N . SER B 1 18 ? 9.703 13.492 -2.348 1 94.69 18 SER B N 1
ATOM 841 C CA . SER B 1 18 ? 9.469 13.32 -3.777 1 94.69 18 SER B CA 1
ATOM 842 C C . SER B 1 18 ? 8.469 12.195 -4.043 1 94.69 18 SER B C 1
ATOM 844 O O . SER B 1 18 ? 8.312 11.289 -3.225 1 94.69 18 SER B O 1
ATOM 846 N N . ARG B 1 19 ? 7.844 12.383 -5.148 1 96.69 19 ARG B N 1
ATOM 847 C CA . ARG B 1 19 ? 6.848 11.391 -5.547 1 96.69 19 ARG B CA 1
ATOM 848 C C . ARG B 1 19 ? 7.391 10.469 -6.633 1 96.69 19 ARG B C 1
ATOM 850 O O . ARG B 1 19 ? 7.984 10.938 -7.609 1 96.69 19 ARG B O 1
ATOM 857 N N . TYR B 1 20 ? 7.211 9.219 -6.414 1 97.56 20 TYR B N 1
ATOM 858 C CA . TYR B 1 20 ? 7.684 8.219 -7.359 1 97.56 20 TYR B CA 1
ATOM 859 C C . TYR B 1 20 ? 6.566 7.262 -7.75 1 97.56 20 TYR B C 1
ATOM 861 O O . TYR B 1 20 ? 5.734 6.895 -6.914 1 97.56 20 TYR B O 1
ATOM 869 N N . MET B 1 21 ? 6.473 6.934 -8.992 1 97.56 21 MET B N 1
ATOM 870 C CA . MET B 1 21 ? 5.805 5.711 -9.43 1 97.56 21 MET B CA 1
ATOM 871 C C . MET B 1 21 ? 6.77 4.531 -9.414 1 97.56 21 MET B C 1
ATOM 873 O O . MET B 1 21 ? 7.82 4.574 -10.055 1 97.56 21 MET B O 1
ATOM 877 N N . ILE B 1 22 ? 6.445 3.498 -8.711 1 98.06 22 ILE B N 1
ATOM 878 C CA . ILE B 1 22 ? 7.273 2.307 -8.555 1 98.06 22 ILE B CA 1
ATOM 879 C C . ILE B 1 22 ? 6.523 1.088 -9.094 1 98.06 22 ILE B C 1
ATOM 881 O O . ILE B 1 22 ? 5.355 0.87 -8.758 1 98.06 22 ILE B O 1
ATOM 885 N N . PHE B 1 23 ? 7.195 0.347 -10.023 1 97.81 23 PHE B N 1
ATOM 886 C CA . PHE B 1 23 ? 6.488 -0.805 -10.57 1 97.81 23 PHE B CA 1
ATOM 887 C C . PHE B 1 23 ? 7.469 -1.903 -10.961 1 97.81 23 PHE B C 1
ATOM 889 O O . PHE B 1 23 ? 8.656 -1.64 -11.172 1 97.81 23 PHE B O 1
ATOM 896 N N . PHE B 1 24 ? 6.945 -3.105 -11.039 1 97.75 24 PHE B N 1
ATOM 897 C CA . PHE B 1 24 ? 7.723 -4.27 -11.445 1 97.75 24 PHE B CA 1
ATOM 898 C C . PHE B 1 24 ? 7.496 -4.578 -12.922 1 97.75 24 PHE B C 1
ATOM 900 O O . PHE B 1 24 ? 6.355 -4.719 -13.367 1 97.75 24 PHE B O 1
ATOM 907 N N . PRO B 1 25 ? 8.578 -4.66 -13.625 1 95.56 25 PRO B N 1
ATOM 908 C CA . PRO B 1 25 ? 8.438 -4.957 -15.055 1 95.56 25 PRO B CA 1
ATOM 909 C C . PRO B 1 25 ? 7.773 -6.305 -15.312 1 95.56 25 PRO B C 1
ATOM 911 O O . PRO B 1 25 ? 7.051 -6.461 -16.297 1 95.56 25 PRO B O 1
ATOM 914 N N . ASN B 1 26 ? 8.031 -7.25 -14.422 1 92.81 26 ASN B N 1
ATOM 915 C CA . ASN B 1 26 ? 7.387 -8.555 -14.5 1 92.81 26 ASN B CA 1
ATOM 916 C C . ASN B 1 26 ? 6.152 -8.633 -13.609 1 92.81 26 ASN B C 1
ATOM 918 O O . ASN B 1 26 ? 6.242 -8.398 -12.398 1 92.81 26 ASN B O 1
ATOM 922 N N . GLN B 1 27 ? 5.094 -9.008 -14.156 1 88.62 27 GLN B N 1
ATOM 923 C CA . GLN B 1 27 ? 3.824 -9.023 -13.438 1 88.62 27 GLN B CA 1
ATOM 924 C C . GLN B 1 27 ? 3.703 -10.258 -12.555 1 88.62 27 GLN B C 1
ATOM 926 O O . GLN B 1 27 ? 2.812 -10.336 -11.703 1 88.62 27 GLN B O 1
ATOM 931 N N . ASP B 1 28 ? 4.637 -11.195 -12.805 1 92.31 28 ASP B N 1
ATOM 932 C CA . ASP B 1 28 ? 4.594 -12.422 -12.023 1 92.31 28 ASP B CA 1
ATOM 933 C C . ASP B 1 28 ? 5.355 -12.266 -10.711 1 92.31 28 ASP B C 1
ATOM 935 O O . ASP B 1 28 ? 5.746 -13.258 -10.086 1 92.31 28 ASP B O 1
ATOM 939 N N . VAL B 1 29 ? 5.586 -11.133 -10.328 1 96.56 29 VAL B N 1
ATOM 940 C CA . VAL B 1 29 ? 6.246 -10.859 -9.055 1 96.56 29 VAL B CA 1
ATOM 941 C C . VAL B 1 29 ? 5.375 -11.375 -7.906 1 96.56 29 VAL B C 1
ATOM 943 O O . VAL B 1 29 ? 4.16 -11.172 -7.902 1 96.56 29 VAL B O 1
ATOM 946 N N . PRO B 1 30 ? 5.938 -12.086 -6.984 1 96.62 30 PRO B N 1
ATOM 947 C CA . PRO B 1 30 ? 5.152 -12.555 -5.84 1 96.62 30 PRO B CA 1
ATOM 948 C C . PRO B 1 30 ? 4.754 -11.422 -4.895 1 96.62 30 PRO B C 1
ATOM 950 O O . PRO B 1 30 ? 5.453 -10.406 -4.812 1 96.62 30 PRO B O 1
ATOM 953 N N . VAL B 1 31 ? 3.689 -11.594 -4.121 1 97.38 31 VAL B N 1
ATOM 954 C CA . VAL B 1 31 ? 3.203 -10.594 -3.17 1 97.38 31 VAL B CA 1
ATOM 955 C C . VAL B 1 31 ? 4.293 -10.289 -2.146 1 97.38 31 VAL B C 1
ATOM 957 O O . VAL B 1 31 ? 4.453 -9.133 -1.732 1 97.38 31 VAL B O 1
ATOM 960 N N . LYS B 1 32 ? 5.035 -11.273 -1.772 1 97.06 32 LYS B N 1
ATOM 961 C CA . LYS B 1 32 ? 6.098 -11.062 -0.796 1 97.06 32 LYS B CA 1
ATOM 962 C C . LYS B 1 32 ? 7.066 -9.977 -1.264 1 97.06 32 LYS B C 1
ATOM 964 O O . LYS B 1 32 ? 7.453 -9.109 -0.483 1 97.06 32 LYS B O 1
ATOM 969 N N . ALA B 1 33 ? 7.465 -10.031 -2.422 1 97.12 33 ALA B N 1
ATOM 970 C CA . ALA B 1 33 ? 8.391 -9.039 -2.965 1 97.12 33 ALA B CA 1
ATOM 971 C C . ALA B 1 33 ? 7.723 -7.676 -3.111 1 97.12 33 ALA B C 1
A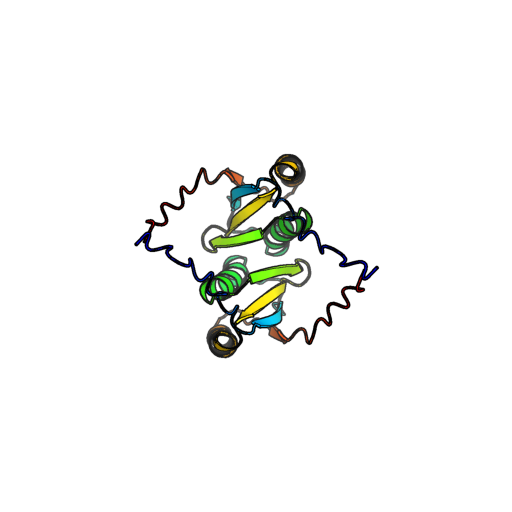TOM 973 O O . ALA B 1 33 ? 8.289 -6.652 -2.73 1 97.12 33 ALA B O 1
ATOM 974 N N . TYR B 1 34 ? 6.488 -7.629 -3.684 1 98.19 34 TYR B N 1
ATOM 975 C CA . TYR B 1 34 ? 5.719 -6.402 -3.877 1 98.19 34 TYR B CA 1
ATOM 976 C C . TYR B 1 34 ? 5.449 -5.715 -2.545 1 98.19 34 TYR B C 1
ATOM 978 O O . TYR B 1 34 ? 5.777 -4.535 -2.371 1 98.19 34 TYR B O 1
ATOM 986 N N . ALA B 1 35 ? 4.906 -6.434 -1.651 1 98.12 35 ALA B N 1
ATOM 987 C CA . ALA B 1 35 ? 4.629 -5.914 -0.314 1 98.12 35 ALA B CA 1
ATOM 988 C C . ALA B 1 35 ? 5.922 -5.586 0.426 1 98.12 35 ALA B C 1
ATOM 990 O O . ALA B 1 35 ? 5.961 -4.656 1.237 1 98.12 35 ALA B O 1
ATOM 991 N N . GLY B 1 36 ? 6.918 -6.387 0.17 1 97.88 36 GLY B N 1
ATOM 992 C CA . GLY B 1 36 ? 8.211 -6.102 0.778 1 97.88 36 GLY B CA 1
ATOM 993 C C . GLY B 1 36 ? 8.75 -4.734 0.416 1 97.88 36 GLY B C 1
ATOM 994 O O . GLY B 1 36 ? 9.289 -4.023 1.271 1 97.88 36 GLY B O 1
ATOM 995 N N . LEU B 1 37 ? 8.633 -4.41 -0.81 1 98.44 37 LEU B N 1
ATOM 996 C CA . LEU B 1 37 ? 9.086 -3.092 -1.24 1 98.44 37 LEU B CA 1
ATOM 997 C C . LEU B 1 37 ? 8.227 -1.992 -0.63 1 98.44 37 LEU B C 1
ATOM 999 O O . LEU B 1 37 ? 8.742 -0.974 -0.168 1 98.44 37 LEU B O 1
ATOM 1003 N N . GLN B 1 38 ? 6.898 -2.207 -0.626 1 98.69 38 GLN B N 1
ATOM 1004 C CA . GLN B 1 38 ? 6.023 -1.263 0.06 1 98.69 38 GLN B CA 1
ATOM 1005 C C . GLN B 1 38 ? 6.457 -1.07 1.512 1 98.69 38 GLN B C 1
ATOM 1007 O O . GLN B 1 38 ? 6.484 0.056 2.012 1 98.69 38 GLN B O 1
ATOM 1012 N N . ASN B 1 39 ? 6.75 -2.143 2.158 1 98.38 39 ASN B N 1
ATOM 1013 C CA . ASN B 1 39 ? 7.188 -2.09 3.549 1 98.38 39 ASN B CA 1
ATOM 1014 C C . ASN B 1 39 ? 8.453 -1.254 3.707 1 98.38 39 ASN B C 1
ATOM 1016 O O . ASN B 1 39 ? 8.57 -0.459 4.641 1 98.38 39 ASN B O 1
ATOM 1020 N N . SER B 1 40 ? 9.391 -1.422 2.861 1 98.31 40 SER B N 1
ATOM 1021 C CA . SER B 1 40 ? 10.625 -0.644 2.904 1 98.31 40 SER B CA 1
ATOM 1022 C C . SER B 1 40 ? 10.344 0.848 2.762 1 98.31 40 SER B C 1
ATOM 1024 O O . SER B 1 40 ? 10.961 1.669 3.447 1 98.31 40 SER B O 1
ATOM 1026 N N . VAL B 1 41 ? 9.398 1.206 1.884 1 98.31 41 VAL B N 1
ATOM 1027 C CA . VAL B 1 41 ? 9.023 2.6 1.667 1 98.31 41 VAL B CA 1
ATOM 1028 C C . VAL B 1 41 ? 8.406 3.174 2.939 1 98.31 41 VAL B C 1
ATOM 1030 O O . VAL B 1 41 ? 8.766 4.27 3.373 1 98.31 41 VAL B O 1
ATOM 1033 N N . LEU B 1 42 ? 7.5 2.375 3.529 1 98.12 42 LEU B N 1
ATOM 1034 C CA . LEU B 1 42 ? 6.82 2.822 4.742 1 98.12 42 LEU B CA 1
ATOM 1035 C C . LEU B 1 42 ? 7.805 2.949 5.898 1 98.12 42 LEU B C 1
ATOM 1037 O O . LEU B 1 42 ? 7.762 3.928 6.648 1 98.12 42 LEU B O 1
ATOM 1041 N N . LEU B 1 43 ? 8.773 2.074 6.047 1 97.06 43 LEU B N 1
ATOM 1042 C CA . LEU B 1 43 ? 9.766 2.102 7.121 1 97.06 43 LEU B CA 1
ATOM 1043 C C . LEU B 1 43 ? 10.711 3.283 6.953 1 97.06 43 LEU B C 1
ATOM 1045 O O . LEU B 1 43 ? 11.234 3.812 7.938 1 97.06 43 LEU B O 1
ATOM 1049 N N . ALA B 1 44 ? 10.883 3.723 5.785 1 97.12 44 ALA B N 1
ATOM 1050 C CA . ALA B 1 44 ? 11.75 4.859 5.484 1 97.12 44 ALA B CA 1
ATOM 1051 C C . ALA B 1 44 ? 11.023 6.18 5.707 1 97.12 44 ALA B C 1
ATOM 1053 O O . ALA B 1 44 ? 11.578 7.254 5.453 1 97.12 44 ALA B O 1
ATOM 1054 N N . GLY B 1 45 ? 9.742 6.094 6.105 1 96.88 45 GLY B N 1
ATOM 1055 C CA . GLY B 1 45 ? 8.977 7.297 6.371 1 96.88 45 GLY B CA 1
ATOM 1056 C C . GLY B 1 45 ? 8.148 7.746 5.184 1 96.88 45 GLY B C 1
ATOM 1057 O O . GLY B 1 45 ? 7.617 8.859 5.176 1 96.88 45 GLY B O 1
ATOM 1058 N N . GLY B 1 46 ? 8.094 6.965 4.172 1 97.38 46 GLY B N 1
ATOM 1059 C CA . GLY B 1 46 ? 7.277 7.273 3.012 1 97.38 46 GLY B CA 1
ATOM 1060 C C . GLY B 1 46 ? 5.809 6.953 3.217 1 97.38 46 GLY B C 1
ATOM 1061 O O . GLY B 1 46 ? 5.414 6.477 4.285 1 97.38 46 GLY B O 1
ATOM 1062 N N . ARG B 1 47 ? 5.035 7.312 2.178 1 97.44 47 ARG B N 1
ATOM 1063 C CA . ARG B 1 47 ? 3.596 7.07 2.135 1 97.44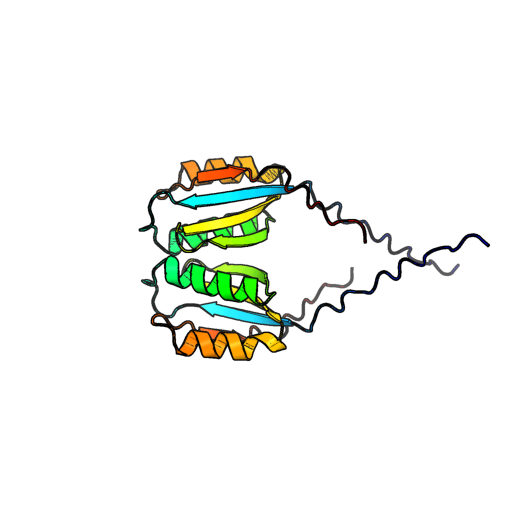 47 ARG B CA 1
ATOM 1064 C C . ARG B 1 47 ? 3.174 6.527 0.774 1 97.44 47 ARG B C 1
ATOM 1066 O O . ARG B 1 47 ? 3.633 7.008 -0.264 1 97.44 47 ARG B O 1
ATOM 1073 N N . ILE B 1 48 ? 2.369 5.531 0.885 1 97.94 48 ILE B N 1
ATOM 1074 C CA . ILE B 1 48 ? 1.778 5.027 -0.351 1 97.94 48 ILE B CA 1
ATOM 1075 C C . ILE B 1 48 ? 0.508 5.812 -0.672 1 97.94 48 ILE B C 1
ATOM 1077 O O . ILE B 1 48 ? -0.442 5.816 0.114 1 97.94 48 ILE B O 1
ATOM 1081 N N . THR B 1 49 ? 0.466 6.457 -1.816 1 96.75 49 THR B N 1
ATOM 1082 C CA . THR B 1 49 ? -0.638 7.367 -2.111 1 96.75 49 THR B CA 1
ATOM 1083 C C . THR B 1 49 ? -1.582 6.754 -3.141 1 96.75 49 THR B C 1
ATOM 1085 O O . THR B 1 49 ? -2.744 7.152 -3.244 1 96.75 49 THR B O 1
ATOM 1088 N N . ALA B 1 50 ? -1.071 5.863 -3.965 1 97.5 50 ALA B N 1
ATOM 1089 C CA . ALA B 1 50 ? -1.887 5.188 -4.969 1 97.5 50 ALA B CA 1
ATOM 1090 C C . ALA B 1 50 ? -1.294 3.83 -5.336 1 97.5 50 ALA B C 1
ATOM 1092 O O . ALA B 1 50 ? -0.101 3.592 -5.133 1 97.5 50 ALA B O 1
ATOM 1093 N N . VAL B 1 51 ? -2.244 2.98 -5.738 1 97.75 51 VAL B N 1
ATOM 1094 C CA . VAL B 1 51 ? -1.82 1.671 -6.227 1 97.75 51 VAL B CA 1
ATOM 1095 C C . VAL B 1 51 ? -2.309 1.471 -7.66 1 97.75 51 VAL B C 1
ATOM 1097 O O . VAL B 1 51 ? -3.361 1.989 -8.039 1 97.75 51 VAL B O 1
ATOM 1100 N N . LEU B 1 52 ? -1.483 0.756 -8.422 1 96.19 52 LEU B N 1
ATOM 1101 C CA . LEU B 1 52 ? -1.759 0.406 -9.812 1 96.19 52 LEU B CA 1
ATOM 1102 C C . LEU B 1 52 ? -1.65 -1.101 -10.023 1 96.19 52 LEU B C 1
ATOM 1104 O O . LEU B 1 52 ? -0.662 -1.583 -10.586 1 96.19 52 LEU B O 1
ATOM 1108 N N . PRO B 1 53 ? -2.654 -1.856 -9.766 1 96.69 53 PRO B N 1
ATOM 1109 C CA . PRO B 1 53 ? -2.598 -3.32 -9.727 1 96.69 53 PRO B CA 1
ATOM 1110 C C . PRO B 1 53 ? -2.203 -3.934 -11.07 1 96.69 53 PRO B C 1
ATOM 1112 O O . PRO B 1 53 ? -1.499 -4.945 -11.102 1 96.69 53 PRO B O 1
ATOM 1115 N N . LEU B 1 54 ? -2.588 -3.377 -12.156 1 93.38 54 LEU B N 1
ATOM 1116 C CA . LEU B 1 54 ? -2.396 -3.953 -13.484 1 93.38 54 LEU B CA 1
ATOM 1117 C C . LEU B 1 54 ? -0.914 -4.043 -13.828 1 93.38 54 LEU B C 1
ATOM 1119 O O . LEU B 1 54 ? -0.5 -4.93 -14.578 1 93.38 54 LEU B O 1
ATOM 1123 N N . ILE B 1 55 ? -0.074 -3.258 -13.312 1 93.5 55 ILE B N 1
ATOM 1124 C CA . ILE B 1 55 ? 1.346 -3.277 -13.648 1 93.5 55 ILE B CA 1
ATOM 1125 C C . ILE B 1 55 ? 2.164 -3.605 -12.398 1 93.5 55 ILE B C 1
ATOM 1127 O O . ILE B 1 55 ? 3.363 -3.322 -12.344 1 93.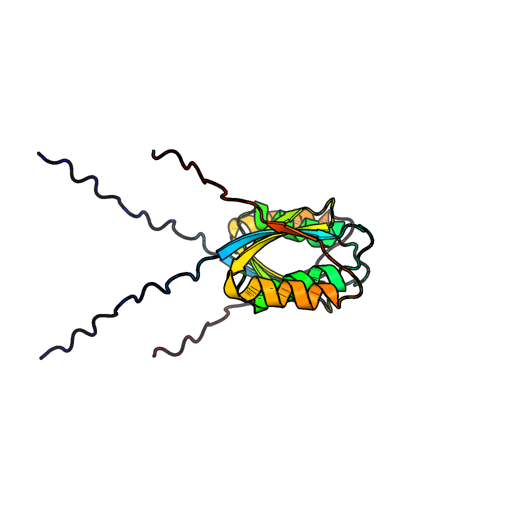5 55 ILE B O 1
ATOM 1131 N N . ALA B 1 56 ? 1.494 -4.031 -11.344 1 97.06 56 ALA B N 1
ATOM 1132 C CA . ALA B 1 56 ? 2.137 -4.316 -10.062 1 97.06 56 ALA B CA 1
ATOM 1133 C C . ALA B 1 56 ? 2.904 -3.098 -9.547 1 97.06 56 ALA B C 1
ATOM 1135 O O . ALA B 1 56 ? 4.086 -3.197 -9.211 1 97.06 56 ALA B O 1
ATOM 1136 N N . GLY B 1 57 ? 2.24 -2.006 -9.531 1 97.56 57 GLY B N 1
ATOM 1137 C CA . GLY B 1 57 ? 2.863 -0.734 -9.203 1 97.56 57 GLY B CA 1
ATOM 1138 C C . GLY B 1 57 ? 2.125 0.026 -8.117 1 97.56 57 GLY B C 1
ATOM 1139 O O . GLY B 1 57 ? 0.999 -0.325 -7.762 1 97.56 57 GLY B O 1
ATOM 1140 N N . PHE B 1 58 ? 2.795 1.004 -7.625 1 98.19 58 PHE B N 1
ATOM 1141 C CA . PHE B 1 58 ? 2.209 1.938 -6.672 1 98.19 58 PHE B CA 1
ATOM 1142 C C . PHE B 1 58 ? 2.916 3.287 -6.73 1 98.19 58 PHE B C 1
ATOM 1144 O O . PHE B 1 58 ? 4.02 3.393 -7.273 1 98.19 58 PHE B O 1
ATOM 1151 N N . VAL B 1 59 ? 2.268 4.305 -6.227 1 97.62 59 VAL B N 1
ATOM 1152 C CA . VAL B 1 59 ? 2.828 5.648 -6.098 1 97.62 59 VAL B CA 1
ATOM 1153 C C . VAL B 1 59 ? 3.125 5.945 -4.629 1 97.62 59 VAL B C 1
ATOM 1155 O O . VAL B 1 59 ? 2.316 5.641 -3.752 1 97.62 59 VAL B O 1
ATOM 1158 N N . ALA B 1 60 ? 4.262 6.453 -4.488 1 97.62 60 ALA B N 1
ATOM 1159 C CA . ALA B 1 60 ? 4.668 6.746 -3.115 1 97.62 60 ALA B CA 1
ATOM 1160 C C . ALA B 1 60 ? 5.32 8.125 -3.021 1 97.62 60 ALA B C 1
ATOM 1162 O O . ALA B 1 60 ? 5.941 8.586 -3.979 1 97.62 60 ALA B O 1
ATOM 1163 N N . GLU B 1 61 ? 5.051 8.82 -1.948 1 96.94 61 GLU B N 1
ATOM 1164 C CA . GLU B 1 61 ? 5.859 9.953 -1.506 1 96.94 61 GLU B CA 1
ATOM 1165 C C . GLU B 1 61 ? 6.977 9.5 -0.568 1 96.94 61 GLU B C 1
ATOM 1167 O O . GLU B 1 61 ? 6.715 8.859 0.451 1 96.94 61 GLU B O 1
ATOM 1172 N N . ILE B 1 62 ? 8.148 9.859 -0.931 1 96.94 62 ILE B N 1
ATOM 1173 C CA . ILE B 1 62 ? 9.312 9.367 -0.208 1 96.94 62 ILE B CA 1
ATOM 1174 C C . ILE B 1 62 ? 10.203 10.547 0.2 1 96.94 62 ILE B C 1
ATOM 1176 O O . ILE B 1 62 ? 10.508 11.414 -0.622 1 96.94 62 ILE B O 1
ATOM 1180 N N . PRO B 1 63 ? 10.547 10.562 1.53 1 96.88 63 PRO B N 1
ATOM 1181 C CA . PRO B 1 63 ? 11.547 11.578 1.878 1 96.88 63 PRO B CA 1
ATOM 1182 C C . PRO B 1 63 ? 12.781 11.516 0.983 1 96.88 63 PRO B C 1
ATOM 1184 O O . PRO B 1 63 ? 13.344 10.438 0.771 1 96.88 63 PRO B O 1
ATOM 1187 N N . LYS B 1 64 ? 13.18 12.625 0.441 1 96 64 LYS B N 1
ATOM 1188 C CA . LYS B 1 64 ? 14.258 12.695 -0.542 1 96 64 LYS B CA 1
ATOM 1189 C C . LYS B 1 64 ? 15.523 12.023 -0.016 1 96 64 LYS B C 1
ATOM 1191 O O . LYS B 1 64 ? 16.25 11.367 -0.771 1 96 64 LYS B O 1
ATOM 1196 N N . GLU B 1 65 ? 15.766 12.18 1.247 1 97.19 65 GLU B N 1
ATOM 1197 C CA . GLU B 1 65 ? 16.984 11.656 1.844 1 97.19 65 GLU B CA 1
ATOM 1198 C C . GLU B 1 65 ? 16.984 10.133 1.881 1 97.19 65 GLU B C 1
ATOM 1200 O O . GLU B 1 65 ? 18.031 9.5 2.043 1 97.19 65 GLU B O 1
ATOM 1205 N N . GLU B 1 66 ? 15.867 9.539 1.724 1 97.94 66 GLU B N 1
ATOM 1206 C CA . GLU B 1 66 ? 15.734 8.094 1.864 1 97.94 66 GLU B CA 1
ATOM 1207 C C . GLU B 1 66 ? 15.781 7.402 0.506 1 97.94 66 GLU B C 1
ATOM 1209 O O . GLU B 1 66 ? 15.977 6.188 0.429 1 97.94 66 GLU B O 1
ATOM 1214 N N . VAL B 1 67 ? 15.609 8.078 -0.568 1 97.5 67 VAL B N 1
ATOM 1215 C CA . VAL B 1 67 ? 15.445 7.516 -1.903 1 97.5 67 VAL B CA 1
ATOM 1216 C C . VAL B 1 67 ? 16.703 6.754 -2.301 1 97.5 67 VAL B C 1
ATOM 1218 O O . VAL B 1 67 ? 16.625 5.609 -2.752 1 97.5 67 VAL B O 1
ATOM 1221 N N . PRO B 1 68 ? 17.953 7.301 -2.096 1 97.69 68 PRO B N 1
ATOM 1222 C CA . PRO B 1 68 ? 19.141 6.543 -2.51 1 97.69 68 PRO B CA 1
ATOM 1223 C C . PRO B 1 68 ? 19.25 5.191 -1.809 1 97.69 68 PRO B C 1
ATOM 1225 O O . PRO B 1 68 ? 19.641 4.199 -2.43 1 97.69 68 PRO B O 1
ATOM 1228 N N . GLY B 1 69 ? 18.938 5.129 -0.581 1 98.12 69 GLY B N 1
ATOM 1229 C CA . GLY B 1 69 ? 18.969 3.871 0.149 1 98.12 69 GLY B CA 1
ATOM 1230 C C . GLY B 1 69 ? 17.969 2.855 -0.37 1 98.12 69 GLY B C 1
ATOM 1231 O O . GLY B 1 69 ? 18.281 1.672 -0.501 1 98.12 69 GLY B O 1
ATOM 1232 N N . LEU B 1 70 ? 16.844 3.346 -0.668 1 98.44 70 LEU B N 1
ATOM 1233 C CA . LEU B 1 70 ? 15.797 2.471 -1.19 1 98.44 70 LEU B CA 1
ATOM 1234 C C . LEU B 1 70 ? 16.188 1.915 -2.557 1 98.44 70 LEU B C 1
ATOM 1236 O O . LEU B 1 70 ? 16 0.725 -2.824 1 98.44 70 LEU B O 1
ATOM 1240 N N . VAL B 1 71 ? 16.688 2.74 -3.393 1 97.81 71 VAL B N 1
ATOM 1241 C CA . VAL B 1 71 ? 17.094 2.344 -4.738 1 97.81 71 VAL B CA 1
ATOM 1242 C C . VAL B 1 71 ? 18.25 1.338 -4.652 1 97.81 71 VAL B C 1
ATOM 1244 O O . VAL B 1 71 ? 18.25 0.334 -5.371 1 97.81 71 VAL B O 1
ATOM 1247 N N . SER B 1 72 ? 19.172 1.573 -3.754 1 98.19 72 SER B N 1
ATOM 1248 C CA . SER B 1 72 ? 20.281 0.657 -3.57 1 98.19 72 SER B CA 1
ATOM 1249 C C . SER B 1 72 ? 19.812 -0.714 -3.104 1 98.19 72 SER B C 1
ATOM 1251 O O . SER B 1 72 ? 20.266 -1.741 -3.604 1 98.19 72 SER B O 1
ATOM 1253 N N . ALA B 1 73 ? 18.938 -0.778 -2.162 1 97.94 73 ALA B N 1
ATOM 1254 C CA . ALA B 1 73 ? 18.375 -2.035 -1.676 1 97.94 73 ALA B CA 1
ATOM 1255 C C . ALA B 1 73 ? 17.625 -2.766 -2.785 1 97.94 73 ALA B C 1
ATOM 1257 O O . ALA B 1 73 ? 17.703 -3.99 -2.902 1 97.94 73 ALA B O 1
ATOM 1258 N N . ASN B 1 74 ? 16.906 -2.029 -3.551 1 98 74 ASN B N 1
ATOM 1259 C CA . ASN B 1 74 ? 16.172 -2.584 -4.68 1 98 74 ASN B CA 1
ATOM 1260 C C . ASN B 1 74 ? 17.094 -3.262 -5.68 1 98 74 ASN B C 1
ATOM 1262 O O . ASN B 1 74 ? 16.766 -4.32 -6.223 1 98 74 ASN B O 1
ATOM 1266 N N . GLU B 1 75 ? 18.281 -2.717 -5.926 1 96.94 75 GLU B N 1
ATOM 1267 C CA . GLU B 1 75 ? 19.25 -3.25 -6.879 1 96.94 75 GLU B CA 1
ATOM 1268 C C . GLU B 1 75 ? 19.781 -4.613 -6.434 1 96.94 75 GLU B C 1
ATOM 1270 O O . GLU B 1 75 ? 20.203 -5.422 -7.262 1 96.94 75 GLU B O 1
ATOM 1275 N N . LYS B 1 76 ? 19.688 -4.852 -5.191 1 97.31 76 LYS B N 1
ATOM 1276 C CA . LYS B 1 76 ? 20.203 -6.105 -4.641 1 97.31 76 LYS B CA 1
ATOM 1277 C C . LYS B 1 76 ? 19.094 -7.156 -4.555 1 97.31 76 LYS B C 1
ATOM 1279 O O . LYS B 1 76 ? 19.359 -8.32 -4.266 1 97.31 76 LYS B O 1
ATOM 1284 N N . SER B 1 77 ? 17.906 -6.746 -4.797 1 96.25 77 SER B N 1
ATOM 1285 C CA . SER B 1 77 ? 16.75 -7.633 -4.688 1 96.25 77 SER B CA 1
ATOM 1286 C C . SER B 1 77 ? 16.656 -8.578 -5.879 1 96.25 77 SER B C 1
ATOM 1288 O O . SER B 1 77 ? 17.109 -8.25 -6.977 1 96.25 77 SER B O 1
ATOM 1290 N N . SER B 1 78 ? 16.078 -9.75 -5.641 1 96.06 78 SER B N 1
ATOM 1291 C CA . SER B 1 78 ? 15.82 -10.703 -6.715 1 96.06 78 SER B CA 1
ATOM 1292 C C . SER B 1 78 ? 14.75 -10.18 -7.664 1 96.06 78 SER B C 1
ATOM 1294 O O . SER B 1 78 ? 14.711 -10.562 -8.836 1 96.06 78 SER B O 1
ATOM 1296 N N . TYR B 1 79 ? 13.828 -9.422 -7.184 1 97.06 79 TYR B N 1
ATOM 1297 C CA . TYR B 1 79 ? 12.805 -8.75 -7.977 1 97.06 79 TYR B CA 1
ATOM 1298 C C . TYR B 1 79 ? 13.031 -7.242 -8.008 1 97.06 79 TYR B C 1
ATOM 1300 O O . TYR B 1 79 ? 12.773 -6.551 -7.016 1 97.06 79 TYR B O 1
ATOM 1308 N N . LYS B 1 80 ? 13.484 -6.809 -9.109 1 97.19 80 LYS B N 1
ATOM 1309 C CA . LYS B 1 80 ? 13.852 -5.398 -9.219 1 97.19 80 LYS B CA 1
ATOM 1310 C C . LYS B 1 80 ? 12.68 -4.566 -9.742 1 97.19 80 LYS B C 1
ATOM 1312 O O . LYS B 1 80 ? 12.109 -4.879 -10.789 1 97.19 80 LYS B O 1
ATOM 1317 N N . ALA B 1 81 ? 12.398 -3.625 -8.945 1 98.19 81 ALA B N 1
ATOM 1318 C CA . ALA B 1 81 ? 11.383 -2.664 -9.367 1 98.19 81 ALA B CA 1
ATOM 1319 C C . ALA B 1 81 ? 12.023 -1.472 -10.078 1 98.19 81 ALA B C 1
ATOM 1321 O O . ALA B 1 81 ? 13.234 -1.255 -9.977 1 98.19 81 ALA B O 1
ATOM 1322 N N . VAL B 1 82 ? 11.18 -0.727 -10.828 1 97.38 82 VAL B N 1
ATOM 1323 C CA . VAL B 1 82 ? 11.578 0.518 -11.477 1 97.38 82 VAL B CA 1
ATOM 1324 C C . VAL B 1 82 ? 11.031 1.708 -10.688 1 97.38 82 VAL B C 1
ATOM 1326 O O . VAL B 1 82 ? 9.852 1.736 -10.336 1 97.38 82 VAL B O 1
ATOM 1329 N N . PHE 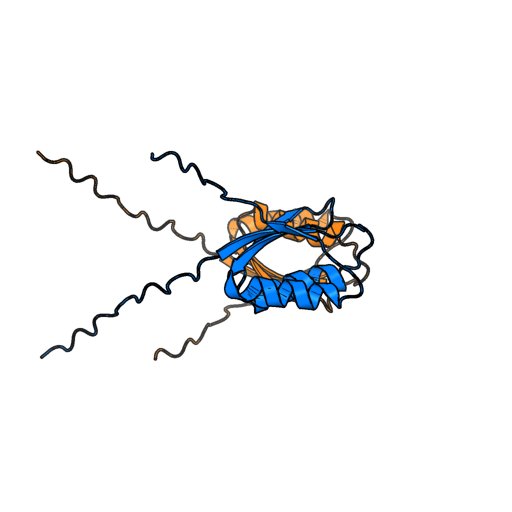B 1 83 ? 11.906 2.572 -10.398 1 97.56 83 PHE B N 1
ATOM 1330 C CA . PHE B 1 83 ? 11.531 3.828 -9.758 1 97.56 83 PHE B CA 1
ATOM 1331 C C . PHE B 1 83 ? 11.469 4.957 -10.781 1 97.56 83 PHE B C 1
ATOM 1333 O O . PHE B 1 83 ? 12.484 5.332 -11.359 1 97.56 83 PHE B O 1
ATOM 1340 N N . GLU B 1 84 ? 10.32 5.473 -11.031 1 96 84 GLU B N 1
ATOM 1341 C CA . GLU B 1 84 ? 10.148 6.625 -11.906 1 96 84 GLU B CA 1
ATOM 1342 C C . GLU B 1 84 ? 9.672 7.848 -11.125 1 96 84 GLU B C 1
ATOM 1344 O O . GLU B 1 84 ? 8.578 7.832 -10.547 1 96 84 GLU B O 1
ATOM 1349 N N . GLU B 1 85 ? 10.539 8.859 -10.992 1 94.19 85 GLU B N 1
ATOM 1350 C CA . GLU B 1 85 ? 10.109 10.07 -10.297 1 94.19 85 GLU B CA 1
ATOM 1351 C C . GLU B 1 85 ? 8.914 10.711 -11 1 94.19 85 GLU B C 1
ATOM 1353 O O . GLU B 1 85 ? 8.891 10.82 -12.227 1 94.19 85 GLU B O 1
ATOM 1358 N N . ASP B 1 86 ? 7.84 10.672 -10.258 1 82.56 86 ASP B N 1
ATOM 1359 C CA . ASP B 1 86 ? 6.629 11.305 -10.773 1 82.56 86 ASP B CA 1
ATOM 1360 C C . ASP B 1 86 ? 6.715 12.82 -10.664 1 82.56 86 ASP B C 1
ATOM 1362 O O . ASP B 1 86 ? 6.992 13.359 -9.594 1 82.56 86 ASP B O 1
ATOM 1366 N N . GLY B 1 87 ? 7.5 13.453 -11.477 1 60.16 87 GLY B N 1
ATOM 1367 C CA . GLY B 1 87 ? 7.703 14.891 -11.508 1 60.16 87 GLY B CA 1
ATOM 1368 C C . GLY B 1 87 ? 6.664 15.656 -10.719 1 60.16 87 GLY B C 1
ATOM 1369 O O . GLY B 1 87 ? 5.688 15.078 -10.242 1 60.16 87 GLY B O 1
ATOM 1370 N N . GLU B 1 88 ? 6.789 17.047 -10.586 1 50.62 88 GLU B N 1
ATOM 1371 C CA . GLU B 1 88 ? 6.07 18.094 -9.867 1 50.62 88 GLU B CA 1
ATOM 1372 C C . GLU B 1 88 ? 4.566 17.969 -10.078 1 50.62 88 GLU B C 1
ATOM 1374 O O . GLU B 1 88 ? 4.078 18.094 -11.203 1 50.62 88 GLU B O 1
ATOM 1379 N N . ILE B 1 89 ? 3.949 16.969 -9.656 1 44.28 89 ILE B N 1
ATOM 1380 C CA . ILE B 1 89 ? 2.512 17.219 -9.664 1 44.28 89 ILE B CA 1
ATOM 1381 C C . ILE B 1 89 ? 2.227 18.641 -9.164 1 44.28 89 ILE B C 1
ATOM 1383 O O . ILE B 1 89 ? 2.557 18.984 -8.023 1 44.28 89 ILE B O 1
ATOM 1387 N N . HIS B 1 90 ? 2.348 19.625 -10.031 1 39.97 90 HIS B N 1
ATOM 1388 C CA . HIS B 1 90 ? 1.757 20.938 -9.844 1 39.97 90 HIS B CA 1
ATOM 1389 C C . HIS B 1 90 ? 0.299 20.844 -9.414 1 39.97 90 HIS B C 1
ATOM 1391 O O . HIS B 1 90 ? -0.544 20.344 -10.172 1 39.97 90 HIS B O 1
ATOM 1397 N N . THR B 1 91 ? 0.038 20.234 -8.414 1 37 91 THR B N 1
ATOM 1398 C CA . THR B 1 91 ? -1.348 20.359 -7.98 1 37 91 THR B CA 1
ATOM 1399 C C . THR B 1 91 ? -1.86 21.781 -8.242 1 37 91 THR B C 1
ATOM 1401 O O . THR B 1 91 ? -1.366 22.75 -7.656 1 37 91 THR B O 1
ATOM 1404 N N . ALA B 1 92 ? -2.166 22.125 -9.508 1 38.94 92 ALA B N 1
ATOM 1405 C CA . ALA B 1 92 ? -2.99 23.281 -9.859 1 38.94 92 ALA B CA 1
ATOM 1406 C C . ALA B 1 92 ? -4.223 23.375 -8.969 1 38.94 92 ALA B C 1
ATOM 1408 O O . ALA B 1 92 ? -5.25 22.75 -9.25 1 38.94 92 ALA B O 1
ATOM 1409 N N . ARG B 1 93 ? -4.293 22.984 -7.762 1 34.75 93 ARG B N 1
ATOM 1410 C CA . ARG B 1 93 ? -5.578 23.312 -7.145 1 34.75 93 ARG B CA 1
ATOM 1411 C C . ARG B 1 93 ? -6 24.734 -7.473 1 34.75 93 ARG B C 1
ATOM 1413 O O . ARG B 1 93 ? -5.27 25.688 -7.191 1 34.75 93 ARG B O 1
ATOM 1420 N N . PRO B 1 94 ? -6.863 24.938 -8.477 1 30.2 94 PRO B N 1
ATOM 1421 C CA . PRO B 1 94 ? -7.391 26.281 -8.68 1 30.2 94 PRO B CA 1
ATOM 1422 C C . PRO B 1 94 ? -7.805 26.953 -7.371 1 30.2 94 PRO B C 1
ATOM 1424 O O . PRO B 1 94 ? -8.328 26.297 -6.473 1 30.2 94 PRO B O 1
ATOM 1427 N N . ALA B 1 95 ? -7.016 27.844 -6.887 1 33.22 95 ALA B N 1
ATOM 1428 C CA . ALA B 1 95 ? -7.543 28.75 -5.879 1 33.22 95 ALA B CA 1
ATOM 1429 C C . ALA B 1 95 ? -9.047 28.953 -6.055 1 33.22 95 ALA B C 1
ATOM 1431 O O . ALA B 1 95 ? -9.5 29.391 -7.117 1 33.22 95 ALA B O 1
ATOM 1432 N N . GLN B 1 96 ? -9.93 28.078 -5.461 1 22.88 96 GLN B N 1
ATOM 1433 C CA . GLN B 1 96 ? -11.203 28.797 -5.398 1 22.88 96 GLN B CA 1
ATOM 1434 C C . GLN B 1 96 ? -11.047 30.125 -4.668 1 22.88 96 GLN B C 1
ATOM 1436 O O . GLN B 1 96 ? -10.281 30.234 -3.709 1 22.88 96 GLN B O 1
#

InterPro domains:
  IPR037045 Peptidase S8 propeptide/proteinase inhibitor I9 superfamily [G3DSA:3.30.70.80] (15-91)

Nearest PDB structures (foldseek):
  1mwy-assembly1_A  TM=6.575E-01  e=6.816E-03  Escherichia coli
  2zho-assembly1_B  TM=6.035E-01  e=1.740E-02  Thermus thermophilus
  1v3z-assembly1_B  TM=6.472E-01  e=4.748E-02  Pyrococcus horikoshii
  3mah-assembly1_A-2  TM=5.813E-01  e=4.441E-02  Porphyromonas gingivalis W83
  1kvi-assembly1_A  TM=6.957E-01  e=2.367E-01  Homo sapiens

Foldseek 3Di:
DPPPPPPPPPPPPPQDWFKKKKFFQDLPDDPCVLVVLVVLQVVQVKDWDAADNVRSITMMIHRPVCVVVSQVVLVVDPTHMDIGTPPPPPVPPPPD/DPPPPPPPPPPPPPQDWFKKKKFFQDLPDDPCVLVVLVVLQVVQVKDWDAADNVRSITMMIHRPVCVVVSQVVLVVDPTHMDIGTPPPPPVPPPPD

Radius of gyration: 19.6 Å; Cα contacts (8 Å, |Δi|>4): 303; chains: 2; bounding box: 40×66×52 Å

Solvent-accessible surface area (backbone atoms only — not comparable to full-atom values): 11222 Å² total; per-residue (Å²): 131,86,78,74,74,73,74,70,75,66,69,70,71,74,67,68,59,43,39,30,40,34,30,29,88,56,72,82,49,52,33,48,60,56,36,40,50,52,30,52,42,46,75,60,66,24,44,66,76,44,56,38,31,93,47,50,27,34,29,32,40,32,33,55,88,44,48,66,60,52,54,54,56,37,73,71,40,95,72,55,61,45,82,39,75,44,65,82,74,70,74,73,64,72,79,125,131,85,79,73,76,73,76,70,76,65,69,72,71,73,68,67,59,42,40,30,40,35,31,29,87,57,70,81,50,52,34,47,60,56,35,41,51,52,30,54,41,45,75,59,66,23,44,67,77,45,56,39,29,92,49,49,27,35,28,31,40,32,33,56,86,42,48,65,60,51,54,53,54,37,72,71,40,95,72,54,61,45,80,39,74,45,65,83,75,70,76,73,66,71,80,125

Organism: Eremothecium gossypii (strain ATCC 10895 / CBS 109.51 / FGSC 9923 / NRRL Y-1056) (NCBI:txid284811)

Secondary structure (DSSP, 8-state):
----------------EEEEEEE-S-TT--HHHHHHHHHHHHHTT-EEEEEEGGGTEEEEEEEGGGHHHHHHHHHHSSS--EEEE-----------/----------------EEEEEEE-S-TT--HHHHHHHHHHHHHTT-EEEEEEGGGTEEEEEEEGGGHHHHHHHHHHSSSPPEEEE-----------

pLDDT: mean 83.91, std 22.15, range [22.36, 98.69]